Protein AF-A0A1I0LSV5-F1 (afdb_monomer_lite)

Foldseek 3Di:
DDDDDDPDPDFDDPVNVQVLVVVLLVLVLVLVPDPLSLVDVVSLVQAEDAQSSCLSLQQVVCVVVVHHRQDDRWDWDDRKDKAAAGRVPADLQWGKIKIWTWTADSVGDTFTKIWMWIDGPPGGIHTYFMWTFDVPFDDFAFDADPVRHGAADDVVVQQLVQVQVLCVLQDVPQADPSRAGEDPPAPCVVCVVVDDCPPPDRFPAKDDWDWGQGPQRKIWIWIKGFHDPVDGNFIKTFIWIDGPPHSYIHTGTIPRDD

Organism: NCBI:txid568860

pLDDT: mean 85.55, std 13.74, range [34.81, 98.44]

Sequence (258 aa):
PSPSPSPTRAALTAPEAARALRTWVSTYNAILKKPKWWWQNTRLDALFIEGALHEGVLERNHEDFGRKPGHKPIALTGAPVIYLPRPEKQPSAGDWFIAQATYKDTKGRARPHVLAFFRSPGQVFRLAVATPLHWGRRMPKPLLDADGHVTDMDDDLAAAVAKEYQNFWNHEKKEGASGYRLAKDSFSRKAFPAVYKGLYVRFARHGSIFGFRTVDGGSFLLFALLNNDKSVNQVLSEALLVPKGSRTIQELGANWFS

Radius of gyration: 18.4 Å; chains: 1; bounding box: 42×65×45 Å

Structure (mmCIF, N/CA/C/O backbone):
data_AF-A0A1I0LSV5-F1
#
_entry.id   AF-A0A1I0LSV5-F1
#
loop_
_atom_site.group_PDB
_atom_site.id
_atom_site.type_symbol
_atom_site.label_atom_id
_atom_site.label_alt_id
_atom_site.label_comp_id
_atom_site.label_asym_id
_atom_site.label_entity_id
_atom_site.label_seq_id
_atom_site.pdbx_PDB_ins_code
_atom_site.Cartn_x
_atom_site.Cartn_y
_atom_site.Cartn_z
_atom_site.occupancy
_atom_site.B_iso_or_equiv
_atom_site.auth_seq_id
_atom_site.auth_comp_id
_atom_site.auth_asym_id
_atom_site.auth_atom_id
_atom_site.pdbx_PDB_model_num
ATOM 1 N N . PRO A 1 1 ? 0.702 42.515 16.059 1.00 50.88 1 PRO A N 1
ATOM 2 C CA . PRO A 1 1 ? 0.690 41.716 14.810 1.00 50.88 1 PRO A CA 1
ATOM 3 C C . PRO A 1 1 ? 0.084 40.328 15.064 1.00 50.88 1 PRO A C 1
ATOM 5 O O . PRO A 1 1 ? 0.708 39.501 15.720 1.00 50.88 1 PRO A O 1
ATOM 8 N N . SER A 1 2 ? -1.152 40.102 14.612 1.00 40.94 2 SER A N 1
ATOM 9 C CA . SER A 1 2 ? -1.794 38.783 14.685 1.00 40.94 2 SER A CA 1
ATOM 10 C C . SER A 1 2 ? -1.205 37.859 13.612 1.00 40.94 2 SER A C 1
ATOM 12 O O . SER A 1 2 ? -1.006 38.320 12.484 1.00 40.94 2 SER A O 1
ATOM 14 N N . PRO A 1 3 ? -0.901 36.585 13.921 1.00 49.03 3 PRO A N 1
ATOM 15 C CA . PRO A 1 3 ? -0.392 35.655 12.921 1.00 49.03 3 PRO A CA 1
ATOM 16 C C . PRO A 1 3 ? -1.452 35.457 11.834 1.00 49.03 3 PRO A C 1
ATOM 18 O O . PRO A 1 3 ? -2.620 35.205 12.129 1.00 49.03 3 PRO A O 1
ATOM 21 N N . SER A 1 4 ? -1.046 35.604 10.572 1.00 44.06 4 SER A N 1
ATOM 22 C CA . SER A 1 4 ? -1.915 35.274 9.442 1.00 44.06 4 SER A CA 1
ATOM 23 C C . SER A 1 4 ? -2.226 33.775 9.479 1.00 44.06 4 SER A C 1
ATOM 25 O O . SER A 1 4 ? -1.296 32.985 9.672 1.00 44.06 4 SER A O 1
ATOM 27 N N . PRO A 1 5 ? -3.496 33.362 9.314 1.00 45.84 5 PRO A N 1
ATOM 28 C CA . PRO A 1 5 ? -3.846 31.951 9.302 1.00 45.84 5 PRO A CA 1
ATOM 29 C C . PRO A 1 5 ? -3.083 31.267 8.167 1.00 45.84 5 PRO A C 1
ATOM 31 O O . PRO A 1 5 ? -3.164 31.680 7.009 1.00 45.84 5 PRO A O 1
ATOM 34 N N . SER A 1 6 ? -2.302 30.241 8.505 1.00 47.62 6 SER A N 1
ATOM 35 C CA . SER A 1 6 ? -1.673 29.395 7.495 1.00 47.62 6 SER A CA 1
ATOM 36 C C . SER A 1 6 ? -2.771 28.796 6.611 1.00 47.62 6 SER A C 1
ATOM 38 O O . SER A 1 6 ? -3.801 28.372 7.144 1.00 47.62 6 SER A O 1
ATOM 40 N N . PRO A 1 7 ? -2.593 28.763 5.278 1.00 54.22 7 PRO A N 1
ATOM 41 C CA . PRO A 1 7 ? -3.600 28.211 4.385 1.00 54.22 7 PRO A CA 1
ATOM 42 C C . PRO A 1 7 ? -3.901 26.773 4.805 1.00 54.22 7 PRO A C 1
ATOM 44 O O . PRO A 1 7 ? -3.015 25.918 4.841 1.00 54.22 7 PRO A O 1
ATOM 47 N N . THR A 1 8 ? -5.156 26.519 5.171 1.00 59.47 8 THR A N 1
ATOM 48 C CA . THR A 1 8 ? -5.619 25.179 5.522 1.00 59.47 8 THR A CA 1
ATOM 49 C C . THR A 1 8 ? -5.508 24.311 4.272 1.00 59.47 8 THR A C 1
ATOM 51 O O . THR A 1 8 ? -6.107 24.625 3.242 1.00 59.47 8 THR A O 1
ATOM 54 N N . ARG A 1 9 ? -4.692 23.251 4.332 1.00 67.31 9 ARG A N 1
ATOM 55 C CA . ARG A 1 9 ? -4.544 22.288 3.234 1.00 67.31 9 ARG A CA 1
ATOM 56 C C . ARG A 1 9 ? -5.931 21.772 2.856 1.00 67.31 9 ARG A C 1
ATOM 58 O O . ARG A 1 9 ? -6.657 21.299 3.726 1.00 67.31 9 ARG A O 1
ATOM 65 N N . ALA A 1 10 ? -6.290 21.863 1.574 1.00 78.62 10 ALA A N 1
ATOM 66 C CA . ALA A 1 10 ? -7.544 21.298 1.094 1.00 78.62 10 ALA A CA 1
ATOM 67 C C . ALA A 1 10 ? -7.575 19.798 1.421 1.00 78.62 10 ALA A C 1
ATOM 69 O O . ALA A 1 10 ? -6.646 19.063 1.072 1.00 78.62 10 ALA A O 1
ATOM 70 N N . ALA A 1 11 ? -8.621 19.379 2.130 1.00 86.94 11 ALA A N 1
ATOM 71 C CA . ALA A 1 11 ? -8.809 18.000 2.545 1.00 86.94 11 ALA A CA 1
ATOM 72 C C . ALA A 1 11 ? -8.863 17.079 1.321 1.00 86.94 11 ALA A C 1
ATOM 74 O O . ALA A 1 11 ? -9.627 17.331 0.391 1.00 86.94 11 ALA A O 1
ATOM 75 N N . LEU A 1 12 ? -8.068 16.005 1.329 1.00 93.50 12 LEU A N 1
ATOM 76 C CA . LEU A 1 12 ? -8.177 14.954 0.322 1.00 93.50 12 LEU A CA 1
ATOM 77 C C . LEU A 1 12 ? -9.566 14.310 0.398 1.00 93.50 12 LEU A C 1
ATOM 79 O O . LEU A 1 12 ? -9.987 13.897 1.472 1.00 93.50 12 LEU A O 1
ATOM 83 N N . THR A 1 13 ? -10.242 14.171 -0.741 1.00 93.56 13 THR A N 1
ATOM 84 C CA . THR A 1 13 ? -11.546 13.495 -0.846 1.00 93.56 13 THR A CA 1
ATOM 85 C C . THR A 1 13 ? -11.454 12.152 -1.581 1.00 93.56 13 THR A C 1
ATOM 87 O O . THR A 1 13 ? -10.544 11.913 -2.381 1.00 93.56 13 THR A O 1
ATOM 90 N N . ALA A 1 14 ? -12.432 11.261 -1.379 1.00 93.12 14 ALA A N 1
ATOM 91 C CA . ALA A 1 14 ? -12.466 9.968 -2.071 1.00 93.12 14 ALA A CA 1
ATOM 92 C C . ALA A 1 14 ? -12.525 10.092 -3.615 1.00 93.12 14 ALA A C 1
ATOM 94 O O . ALA A 1 14 ? -11.790 9.366 -4.295 1.00 93.12 14 ALA A O 1
ATOM 95 N N . PRO A 1 15 ? -13.305 11.021 -4.216 1.00 94.62 15 PRO A N 1
ATOM 96 C CA . PRO A 1 15 ? -13.263 11.251 -5.661 1.00 94.62 15 PRO A CA 1
ATOM 97 C C . PRO A 1 15 ? -11.897 11.732 -6.166 1.00 94.62 15 PRO A C 1
ATOM 99 O O . PRO A 1 15 ? -11.468 1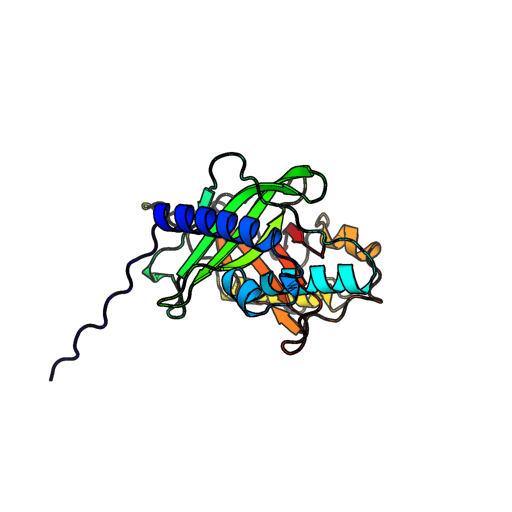1.325 -7.249 1.00 94.62 15 PRO A O 1
ATOM 102 N N . GLU A 1 16 ? -11.196 12.572 -5.401 1.00 95.88 16 GLU A N 1
ATOM 103 C CA . GLU A 1 16 ? -9.837 13.010 -5.737 1.00 95.88 16 GLU A CA 1
ATOM 104 C C . GLU A 1 16 ? -8.833 11.867 -5.674 1.00 95.88 16 GLU A C 1
ATOM 106 O O . GLU A 1 16 ? -8.070 11.700 -6.621 1.00 95.88 16 GLU A O 1
ATOM 111 N N . ALA A 1 17 ? -8.875 11.041 -4.629 1.00 97.19 17 ALA A N 1
ATOM 112 C CA . ALA A 1 17 ? -8.043 9.847 -4.511 1.00 97.19 17 ALA A CA 1
ATOM 113 C C . ALA A 1 17 ? -8.305 8.848 -5.658 1.00 97.19 17 ALA A C 1
ATOM 115 O O . ALA A 1 17 ? -7.373 8.343 -6.287 1.00 97.19 17 ALA A O 1
ATOM 116 N N . ALA A 1 18 ? -9.572 8.631 -6.029 1.00 96.44 18 ALA A N 1
ATOM 117 C CA . ALA A 1 18 ? -9.925 7.792 -7.174 1.00 96.44 18 ALA A CA 1
ATOM 118 C C . ALA A 1 18 ? -9.414 8.369 -8.508 1.00 96.44 18 ALA A C 1
ATOM 120 O O . ALA A 1 18 ? -8.959 7.619 -9.377 1.00 96.44 18 ALA A O 1
ATOM 121 N N . ARG A 1 19 ? -9.470 9.699 -8.691 1.00 96.62 19 ARG A N 1
ATOM 122 C CA . ARG A 1 19 ? -8.846 10.370 -9.845 1.00 96.62 19 ARG A CA 1
ATOM 123 C C . ARG A 1 19 ? -7.329 10.217 -9.818 1.00 96.62 19 ARG A C 1
ATOM 125 O O . ARG A 1 19 ? -6.762 9.891 -10.853 1.00 96.62 19 ARG A O 1
ATOM 132 N N . ALA A 1 20 ? -6.694 10.388 -8.661 1.00 97.56 20 ALA A N 1
ATOM 133 C CA . ALA A 1 20 ? -5.253 10.251 -8.495 1.00 97.56 20 ALA A CA 1
ATOM 134 C C . ALA A 1 20 ? -4.765 8.851 -8.889 1.00 97.56 20 ALA A C 1
ATOM 136 O O . ALA A 1 20 ? -3.826 8.746 -9.674 1.00 97.56 20 ALA A O 1
ATOM 137 N N . LEU A 1 21 ? -5.455 7.789 -8.455 1.00 97.69 21 LEU A N 1
ATOM 138 C CA . LEU A 1 21 ? -5.167 6.419 -8.890 1.00 97.69 21 LEU A CA 1
ATOM 139 C C . LEU A 1 21 ? -5.265 6.268 -10.416 1.00 97.69 21 LEU A C 1
ATOM 141 O O . LEU A 1 21 ? -4.365 5.711 -11.040 1.00 97.69 21 LEU A O 1
ATOM 145 N N . ARG A 1 22 ? -6.342 6.763 -11.040 1.00 96.31 22 ARG A N 1
ATOM 146 C CA . ARG A 1 22 ? -6.518 6.666 -12.502 1.00 96.31 22 ARG A CA 1
ATOM 147 C C . ARG A 1 22 ? -5.437 7.430 -13.264 1.00 96.31 22 ARG A C 1
ATOM 149 O O . ARG A 1 22 ? -4.893 6.904 -14.233 1.00 96.31 22 ARG A O 1
ATOM 156 N N . THR A 1 23 ? -5.105 8.637 -12.810 1.00 97.25 23 THR A N 1
ATOM 157 C CA . THR A 1 23 ? -4.011 9.438 -13.370 1.00 97.25 23 THR A CA 1
ATOM 158 C C . THR A 1 23 ? -2.688 8.697 -13.238 1.00 97.25 23 THR A C 1
ATOM 160 O O . THR A 1 23 ? -1.969 8.568 -14.224 1.00 97.25 23 THR A O 1
ATOM 163 N N . TRP A 1 24 ? -2.395 8.140 -12.062 1.00 97.81 24 TRP A N 1
ATOM 164 C CA . TRP A 1 24 ? -1.183 7.364 -11.838 1.00 97.81 24 TRP A CA 1
ATOM 165 C C . TRP A 1 24 ? -1.102 6.141 -12.762 1.00 97.81 24 TRP A C 1
ATOM 167 O O . TRP A 1 24 ? -0.081 5.960 -13.417 1.00 97.81 24 TRP A O 1
ATOM 177 N N . VAL A 1 25 ? -2.181 5.360 -12.911 1.00 96.12 25 VAL A N 1
ATOM 178 C CA . VAL A 1 25 ? -2.227 4.207 -13.835 1.00 96.12 25 VAL A CA 1
ATOM 179 C C . VAL A 1 25 ? -1.962 4.636 -15.280 1.00 96.12 25 VAL A C 1
ATOM 181 O O . VAL A 1 25 ? -1.208 3.978 -15.998 1.00 96.12 25 VAL A O 1
ATOM 184 N N . SER A 1 26 ? -2.556 5.750 -15.716 1.00 96.50 26 SER A N 1
ATOM 185 C CA . SER A 1 26 ? -2.323 6.298 -17.055 1.00 96.50 26 SER A CA 1
ATOM 186 C C . SER A 1 26 ? -0.853 6.682 -17.258 1.00 96.50 26 SER A C 1
ATOM 188 O O . SER A 1 26 ? -0.236 6.279 -18.247 1.00 96.50 26 SER A O 1
ATOM 190 N N . THR A 1 27 ? -0.269 7.405 -16.299 1.00 96.81 27 THR A N 1
ATOM 191 C CA . THR A 1 27 ? 1.144 7.809 -16.323 1.00 96.81 27 THR A CA 1
ATOM 192 C C . THR A 1 27 ? 2.074 6.598 -16.299 1.00 96.81 27 THR A C 1
ATOM 194 O O . THR A 1 27 ? 3.000 6.524 -17.105 1.00 96.81 27 THR A O 1
ATOM 197 N N . TYR A 1 28 ? 1.794 5.612 -15.445 1.00 95.25 28 TYR A N 1
ATOM 198 C CA . TYR A 1 28 ? 2.531 4.352 -15.352 1.00 95.25 28 TYR A CA 1
ATOM 199 C C . TYR A 1 28 ? 2.552 3.628 -16.702 1.00 95.25 28 TYR A C 1
ATOM 201 O O . TYR A 1 28 ? 3.618 3.357 -17.255 1.00 95.25 28 TYR A O 1
ATOM 209 N N . ASN A 1 29 ? 1.381 3.420 -17.309 1.00 94.94 29 ASN A N 1
ATOM 210 C CA . ASN A 1 29 ? 1.258 2.772 -18.614 1.00 94.94 29 ASN A CA 1
ATOM 211 C C . ASN A 1 29 ? 1.967 3.543 -19.737 1.00 94.94 29 ASN A C 1
ATOM 213 O O . ASN A 1 29 ? 2.476 2.932 -20.679 1.00 94.94 29 ASN A O 1
ATOM 217 N N . ALA A 1 30 ? 1.996 4.876 -19.670 1.00 95.88 30 ALA A N 1
ATOM 218 C CA . ALA A 1 30 ? 2.721 5.704 -20.627 1.00 95.88 30 ALA A CA 1
ATOM 219 C C . ALA A 1 30 ? 4.245 5.590 -20.449 1.00 95.88 30 ALA A C 1
ATOM 221 O O . ALA A 1 30 ? 4.969 5.526 -21.446 1.00 95.88 30 ALA A O 1
ATOM 222 N N . ILE A 1 31 ? 4.726 5.530 -19.203 1.00 94.06 31 ILE A N 1
ATOM 223 C CA . ILE A 1 31 ? 6.146 5.379 -18.866 1.00 94.06 31 ILE A CA 1
ATOM 224 C C . ILE A 1 31 ? 6.665 3.993 -19.249 1.00 94.06 31 ILE A C 1
ATOM 226 O O . ILE A 1 31 ? 7.741 3.917 -19.841 1.00 94.06 31 ILE A O 1
ATOM 230 N N . LEU A 1 32 ? 5.891 2.923 -19.030 1.00 91.12 32 LEU A N 1
ATOM 231 C CA . LEU A 1 32 ? 6.282 1.559 -19.417 1.00 91.12 32 LEU A CA 1
ATOM 232 C C . LEU A 1 32 ? 6.601 1.413 -20.914 1.00 91.12 32 LEU A C 1
ATOM 234 O O . LEU A 1 32 ? 7.405 0.568 -21.297 1.00 91.12 32 LEU A O 1
ATOM 238 N N . LYS A 1 33 ? 5.991 2.239 -21.774 1.00 91.19 33 LYS A N 1
ATOM 239 C CA . LYS A 1 33 ? 6.253 2.247 -23.225 1.00 91.19 33 LYS A CA 1
ATOM 240 C C . LYS A 1 33 ? 7.573 2.923 -23.596 1.00 91.19 33 LYS A C 1
ATOM 242 O O . LYS A 1 33 ? 7.991 2.851 -24.750 1.00 91.19 33 LYS A O 1
ATOM 247 N N . LYS A 1 34 ? 8.202 3.648 -22.670 1.00 92.25 34 LYS A N 1
ATOM 248 C CA . LYS A 1 34 ? 9.444 4.370 -22.939 1.00 92.25 34 LYS A CA 1
ATOM 249 C C . LYS A 1 34 ? 10.638 3.423 -22.778 1.00 92.25 34 LYS A C 1
ATOM 251 O O . LYS A 1 34 ? 10.705 2.705 -21.779 1.00 92.25 34 LYS A O 1
ATOM 256 N N . PRO A 1 35 ? 11.619 3.450 -23.699 1.00 89.81 35 PRO A N 1
ATOM 257 C CA . PRO A 1 35 ? 12.827 2.646 -23.564 1.00 89.81 35 PRO A CA 1
ATOM 258 C C . PRO A 1 35 ? 13.534 2.929 -22.241 1.00 89.81 35 PRO A C 1
ATOM 260 O O . PRO A 1 35 ? 13.670 4.099 -21.854 1.00 89.81 35 PRO A O 1
ATOM 263 N N . LYS A 1 36 ? 13.982 1.857 -21.573 1.00 88.94 36 LYS A N 1
ATOM 264 C CA . LYS A 1 36 ? 14.847 1.914 -20.388 1.00 88.94 36 LYS A CA 1
ATOM 265 C C . LYS A 1 36 ? 14.345 2.880 -19.307 1.00 88.94 36 LYS A C 1
ATOM 267 O O . LYS A 1 36 ? 15.128 3.592 -18.684 1.00 88.94 36 LYS A O 1
ATOM 272 N N . TRP A 1 37 ? 13.027 2.961 -19.103 1.00 90.69 37 TRP A N 1
ATOM 273 C CA . TRP A 1 37 ? 12.430 3.903 -18.150 1.00 90.69 37 TRP A CA 1
ATOM 274 C C . TRP A 1 37 ? 12.932 3.709 -16.715 1.00 90.69 37 TRP A C 1
ATOM 276 O O . TRP A 1 37 ? 13.039 4.686 -15.981 1.00 90.69 37 TRP A O 1
ATOM 286 N N . TRP A 1 38 ? 13.314 2.483 -16.365 1.00 89.12 38 TRP A N 1
ATOM 287 C CA . TRP A 1 38 ? 13.857 2.087 -15.068 1.00 89.12 38 TRP A CA 1
ATOM 288 C C . TRP A 1 38 ? 15.279 2.599 -14.775 1.00 89.12 38 TRP A C 1
ATOM 290 O O . TRP A 1 38 ? 15.751 2.542 -13.640 1.00 89.12 38 TRP A O 1
ATOM 300 N N . TRP A 1 39 ? 15.971 3.142 -15.779 1.00 87.69 39 TRP A N 1
ATOM 301 C CA . TRP A 1 39 ? 17.259 3.823 -15.604 1.00 87.69 39 TRP A CA 1
ATOM 302 C C . TRP A 1 39 ? 17.121 5.332 -15.380 1.00 87.69 39 TRP A C 1
ATOM 304 O O . TRP A 1 39 ? 18.121 6.014 -15.178 1.00 87.69 39 TRP A O 1
ATOM 314 N N . GLN A 1 40 ? 15.902 5.876 -15.431 1.00 90.44 40 GLN A N 1
ATOM 315 C CA . GLN A 1 40 ? 15.668 7.314 -15.338 1.00 90.44 40 GLN A CA 1
ATOM 316 C C . GLN A 1 40 ? 15.012 7.662 -14.007 1.00 90.44 40 GLN A C 1
ATOM 318 O O . GLN A 1 40 ? 13.798 7.523 -13.864 1.00 90.44 40 GLN A O 1
ATOM 323 N N . ASN A 1 41 ? 15.803 8.172 -13.060 1.00 89.12 41 ASN A N 1
ATOM 324 C CA . ASN A 1 41 ? 15.313 8.553 -11.730 1.00 89.12 41 ASN A CA 1
ATOM 325 C C . ASN A 1 41 ? 14.112 9.500 -11.813 1.00 89.12 41 ASN A C 1
ATOM 327 O O . ASN A 1 41 ? 13.123 9.273 -11.140 1.00 89.12 41 ASN A O 1
ATOM 331 N N . THR A 1 42 ? 14.108 10.461 -12.740 1.00 91.38 42 THR A N 1
ATOM 332 C CA . THR A 1 42 ? 12.965 11.370 -12.939 1.00 91.38 42 THR A CA 1
ATOM 333 C C . THR A 1 42 ? 11.659 10.653 -13.295 1.00 91.38 42 THR A C 1
ATOM 335 O O . THR A 1 42 ? 10.587 11.107 -12.904 1.00 91.38 42 THR A O 1
ATOM 338 N N . ARG A 1 43 ? 11.716 9.528 -14.022 1.00 93.31 43 ARG A N 1
ATOM 339 C CA . ARG A 1 43 ? 10.532 8.714 -14.345 1.00 93.31 43 ARG A CA 1
ATOM 340 C C . ARG A 1 43 ? 10.104 7.852 -13.164 1.00 93.31 43 ARG A C 1
ATOM 342 O O . ARG A 1 43 ? 8.906 7.694 -12.950 1.00 93.31 43 ARG A O 1
ATOM 349 N N . LEU A 1 44 ? 11.066 7.315 -12.416 1.00 91.50 44 LEU A N 1
ATOM 350 C CA . LEU A 1 44 ? 10.798 6.570 -11.187 1.00 91.50 44 LEU A CA 1
ATOM 351 C C . LEU A 1 44 ? 10.160 7.481 -10.139 1.00 91.50 44 LEU A C 1
ATOM 353 O O . LEU A 1 44 ? 9.071 7.184 -9.665 1.00 91.50 44 LEU A O 1
ATOM 357 N N . ASP A 1 45 ? 10.762 8.637 -9.883 1.00 91.62 45 ASP A N 1
ATOM 358 C CA . ASP A 1 45 ? 10.315 9.624 -8.900 1.00 91.62 45 ASP A CA 1
ATOM 359 C C . ASP A 1 45 ? 8.967 10.253 -9.256 1.00 91.62 45 ASP A C 1
ATOM 361 O O . ASP A 1 45 ? 8.288 10.762 -8.368 1.00 91.62 45 ASP A O 1
ATOM 365 N N . ALA A 1 46 ? 8.563 10.224 -10.532 1.00 93.19 46 ALA A N 1
ATOM 366 C CA . ALA A 1 46 ? 7.236 10.652 -10.972 1.00 93.19 46 ALA A CA 1
ATOM 367 C C . ALA A 1 46 ? 6.132 9.635 -10.634 1.00 93.19 46 ALA A C 1
ATOM 369 O O . ALA A 1 46 ? 4.961 10.005 -10.549 1.00 93.19 46 ALA A O 1
ATOM 370 N N . LEU A 1 47 ? 6.486 8.359 -10.463 1.00 94.44 47 LEU A N 1
ATOM 371 C CA . LEU A 1 47 ? 5.543 7.267 -10.216 1.00 94.44 47 LEU A CA 1
ATOM 372 C C . LEU A 1 47 ? 5.578 6.774 -8.777 1.00 94.44 47 LEU A C 1
ATOM 374 O O . LEU A 1 47 ? 4.540 6.402 -8.229 1.00 94.44 47 LEU A O 1
ATOM 378 N N . PHE A 1 48 ? 6.758 6.744 -8.184 1.00 94.06 48 PHE A N 1
ATOM 379 C CA . PHE A 1 48 ? 7.046 5.937 -7.019 1.00 94.06 48 PHE A CA 1
ATOM 380 C C . PHE A 1 48 ? 7.732 6.751 -5.936 1.00 94.06 48 PHE A C 1
ATOM 382 O O . PHE A 1 48 ? 8.457 7.710 -6.202 1.00 94.06 48 PHE A O 1
ATOM 389 N N . ILE A 1 49 ? 7.505 6.319 -4.704 1.00 92.56 49 ILE A N 1
ATOM 390 C CA . ILE A 1 49 ? 8.272 6.694 -3.524 1.00 92.56 49 ILE A CA 1
ATOM 391 C C . ILE A 1 49 ? 8.494 5.454 -2.659 1.00 92.56 49 ILE A C 1
ATOM 393 O O . ILE A 1 49 ? 7.863 4.418 -2.868 1.00 92.56 49 ILE A O 1
ATOM 397 N N . GLU A 1 50 ? 9.368 5.582 -1.663 1.00 89.38 50 GLU A N 1
ATOM 398 C CA . GLU A 1 50 ? 9.588 4.568 -0.628 1.00 89.38 50 GLU A CA 1
ATOM 399 C C . GLU A 1 50 ? 9.795 3.150 -1.192 1.00 89.38 50 GLU A C 1
ATOM 401 O O . GLU A 1 50 ? 10.734 2.931 -1.955 1.00 89.38 50 GLU A O 1
ATOM 406 N N . GLY A 1 51 ? 8.955 2.180 -0.813 1.00 87.38 51 GLY A N 1
ATOM 407 C CA . GLY A 1 51 ? 9.096 0.787 -1.231 1.00 87.38 51 GLY A CA 1
ATOM 408 C C . GLY A 1 51 ? 8.860 0.571 -2.716 1.00 87.38 51 GLY A C 1
ATOM 409 O O . GLY A 1 51 ? 9.548 -0.241 -3.331 1.00 87.38 51 GLY A O 1
ATOM 410 N N . ALA A 1 52 ? 7.956 1.336 -3.322 1.00 90.81 52 ALA A N 1
ATOM 411 C CA . ALA A 1 52 ? 7.651 1.193 -4.737 1.00 90.81 52 ALA A CA 1
ATOM 412 C C . ALA A 1 52 ? 8.768 1.721 -5.657 1.00 90.81 52 ALA A C 1
ATOM 414 O O . ALA A 1 52 ? 8.784 1.388 -6.838 1.00 90.81 52 ALA A O 1
ATOM 415 N N . LEU A 1 53 ? 9.739 2.501 -5.153 1.00 86.75 53 LEU A N 1
ATOM 416 C CA . LEU A 1 53 ? 10.914 2.893 -5.953 1.00 86.75 53 LEU A CA 1
ATOM 417 C C . LEU A 1 53 ? 11.740 1.682 -6.403 1.00 86.75 53 LEU A C 1
ATOM 419 O O . LEU A 1 53 ? 12.441 1.758 -7.414 1.00 86.75 53 LEU A O 1
ATOM 423 N N . HIS A 1 54 ? 11.632 0.554 -5.693 1.00 79.69 54 HIS A N 1
ATOM 424 C CA . HIS A 1 54 ? 12.291 -0.680 -6.103 1.00 79.69 54 HIS A CA 1
ATOM 425 C C . HIS A 1 54 ? 11.763 -1.205 -7.447 1.00 79.69 54 HIS A C 1
ATOM 427 O O . HIS A 1 54 ? 12.531 -1.811 -8.180 1.00 79.69 54 HIS A O 1
ATOM 433 N N . GLU A 1 55 ? 10.551 -0.867 -7.897 1.00 81.19 55 GLU A N 1
ATOM 434 C CA . GLU A 1 55 ? 10.056 -1.353 -9.199 1.00 81.19 55 GLU A CA 1
ATOM 435 C C . GLU A 1 55 ? 11.002 -1.020 -10.378 1.00 81.19 55 GLU A C 1
ATOM 437 O O . GLU A 1 55 ? 11.088 -1.777 -11.344 1.00 81.19 55 GLU A O 1
ATOM 442 N N . GLY A 1 56 ? 11.784 0.067 -10.294 1.00 81.00 56 GLY A N 1
ATOM 443 C CA . GLY A 1 56 ? 12.863 0.344 -11.253 1.00 81.00 56 GLY A CA 1
ATOM 444 C C . GLY A 1 56 ? 14.110 -0.536 -11.080 1.00 81.00 56 GLY A C 1
ATOM 445 O O . GLY A 1 56 ? 14.770 -0.906 -12.050 1.00 81.00 56 GLY A O 1
ATOM 446 N N . VAL A 1 57 ? 14.439 -0.902 -9.847 1.00 78.88 57 VAL A N 1
ATOM 447 C CA . VAL A 1 57 ? 15.564 -1.783 -9.508 1.00 78.88 57 VAL A CA 1
ATOM 448 C C . VAL A 1 57 ? 15.297 -3.216 -9.953 1.00 78.88 57 VAL A C 1
ATOM 450 O O . VAL A 1 57 ? 16.202 -3.878 -10.454 1.00 78.88 57 VAL A O 1
ATOM 453 N N . LEU A 1 58 ? 14.051 -3.678 -9.867 1.00 77.94 58 LEU A N 1
ATOM 454 C CA . LEU A 1 58 ? 13.641 -4.932 -10.489 1.00 77.94 58 LEU A CA 1
ATOM 455 C C . LEU A 1 58 ? 13.965 -5.010 -11.968 1.00 77.94 58 LEU A C 1
ATOM 457 O O . LEU A 1 58 ? 14.526 -5.996 -12.435 1.00 77.94 58 LEU A O 1
ATOM 461 N N . GLU A 1 59 ? 13.548 -3.989 -12.710 1.00 82.56 59 GLU A N 1
ATOM 462 C CA . GLU A 1 59 ? 13.676 -4.006 -14.161 1.00 82.56 59 GLU A CA 1
ATOM 463 C C . GLU A 1 59 ? 15.129 -3.906 -14.588 1.00 82.56 59 GLU A C 1
ATOM 465 O O . GLU A 1 59 ? 15.541 -4.553 -15.550 1.00 82.56 59 GLU A O 1
ATOM 470 N N . ARG A 1 60 ? 15.919 -3.170 -13.805 1.00 80.06 60 ARG A N 1
ATOM 471 C CA . ARG A 1 60 ? 17.371 -3.171 -13.908 1.00 80.06 60 ARG A CA 1
ATOM 472 C C . ARG A 1 60 ? 17.945 -4.569 -13.705 1.00 80.06 60 ARG A C 1
ATOM 474 O O . ARG A 1 60 ? 18.647 -5.054 -14.580 1.00 80.06 60 ARG A O 1
ATOM 481 N N . ASN A 1 61 ? 17.578 -5.242 -12.615 1.00 77.31 61 ASN A N 1
ATOM 482 C CA . ASN A 1 61 ? 18.041 -6.601 -12.341 1.00 77.31 61 ASN A CA 1
ATOM 483 C C . ASN A 1 61 ? 17.624 -7.574 -13.455 1.00 77.31 61 ASN A C 1
ATOM 485 O O . ASN A 1 61 ? 18.426 -8.404 -13.871 1.00 77.31 61 ASN A O 1
ATOM 489 N N . HIS A 1 62 ? 16.395 -7.482 -13.975 1.00 78.88 62 HIS A N 1
ATOM 490 C CA . HIS A 1 62 ? 15.978 -8.296 -15.115 1.00 78.88 62 HIS A CA 1
ATOM 491 C C . HIS A 1 62 ? 16.892 -8.092 -16.321 1.00 78.88 62 HIS A C 1
ATOM 493 O O . HIS A 1 62 ? 17.365 -9.085 -16.868 1.00 78.88 62 HIS A O 1
ATOM 499 N N . GLU A 1 63 ? 17.181 -6.846 -16.696 1.00 82.19 63 GLU A N 1
ATOM 500 C CA . GLU A 1 63 ? 18.097 -6.541 -17.798 1.00 82.19 63 GLU A CA 1
ATOM 501 C C . GLU A 1 63 ? 19.517 -7.067 -17.530 1.00 82.19 63 GLU A C 1
ATOM 503 O O . GLU A 1 63 ? 20.071 -7.756 -18.387 1.00 82.19 63 GLU A O 1
ATOM 508 N N . ASP A 1 64 ? 20.066 -6.823 -16.337 1.00 80.81 64 ASP A N 1
ATOM 509 C CA . ASP A 1 64 ? 21.419 -7.244 -15.946 1.00 80.81 64 ASP A CA 1
ATOM 510 C C . ASP A 1 64 ? 21.580 -8.778 -15.970 1.00 80.81 64 ASP A C 1
ATOM 512 O O . ASP A 1 64 ? 22.638 -9.296 -16.327 1.00 80.81 64 ASP A O 1
ATOM 516 N N . PHE A 1 65 ? 20.511 -9.524 -15.662 1.00 80.06 65 PHE A N 1
ATOM 517 C CA . PHE A 1 65 ? 20.463 -10.989 -15.758 1.00 80.06 65 PHE A CA 1
ATOM 518 C C . PHE A 1 65 ? 19.953 -11.511 -17.117 1.00 80.06 65 PHE A C 1
ATOM 520 O O . PHE A 1 65 ? 19.611 -12.691 -17.236 1.00 80.06 65 PHE A O 1
ATOM 527 N N . GLY A 1 66 ? 19.872 -10.662 -18.149 1.00 79.12 66 GLY A N 1
ATOM 528 C CA . GLY A 1 66 ? 19.495 -11.052 -19.514 1.00 79.12 66 GLY A CA 1
ATOM 529 C C . GLY A 1 66 ? 18.022 -11.442 -19.694 1.00 79.12 66 GLY A C 1
ATOM 530 O O . GLY A 1 66 ? 17.659 -12.100 -20.672 1.00 79.12 66 GLY A O 1
ATOM 531 N N . ARG A 1 67 ? 17.151 -11.063 -18.756 1.00 77.62 67 ARG A N 1
ATOM 532 C CA . ARG A 1 67 ? 15.699 -11.279 -18.801 1.00 77.62 67 ARG A CA 1
ATOM 533 C C . ARG A 1 67 ? 14.992 -10.046 -19.361 1.00 77.62 67 ARG A C 1
ATOM 535 O O . ARG A 1 67 ? 15.458 -8.915 -19.259 1.00 77.62 67 ARG A O 1
ATOM 542 N N . LYS A 1 68 ? 13.824 -10.262 -19.969 1.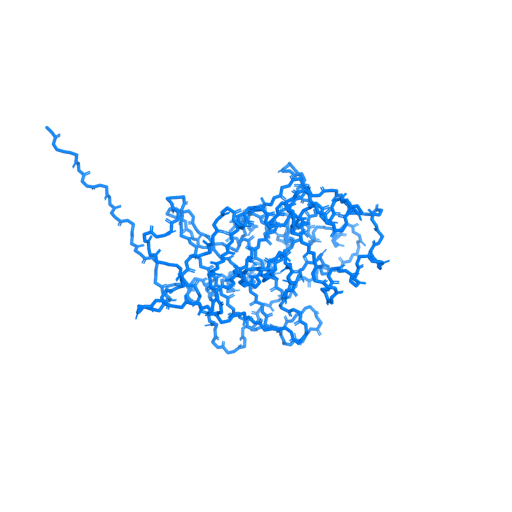00 74.88 68 LYS A N 1
ATOM 543 C CA . LYS A 1 68 ? 12.974 -9.154 -20.427 1.00 74.88 68 LYS A CA 1
ATOM 544 C C . LYS A 1 68 ? 12.358 -8.431 -19.225 1.00 74.88 68 LYS A C 1
ATOM 546 O O . LYS A 1 68 ? 12.038 -9.112 -18.249 1.00 74.88 68 LYS A O 1
ATOM 551 N N . PRO A 1 69 ? 12.093 -7.117 -19.340 1.00 71.50 69 PRO A N 1
ATOM 552 C CA . PRO A 1 69 ? 11.341 -6.392 -18.332 1.00 71.50 69 PRO A CA 1
ATOM 553 C C . PRO A 1 69 ? 10.022 -7.090 -17.979 1.00 71.50 69 PRO A C 1
ATOM 555 O O . PRO A 1 69 ? 9.288 -7.563 -18.861 1.00 71.50 69 PRO A O 1
ATOM 558 N N . GLY A 1 70 ? 9.759 -7.192 -16.682 1.00 73.12 70 GLY A N 1
ATOM 559 C CA . GLY A 1 70 ? 8.676 -7.982 -16.106 1.00 73.12 70 GLY A CA 1
ATOM 560 C C . GLY A 1 70 ? 7.348 -7.236 -16.060 1.00 73.12 70 GLY A C 1
ATOM 561 O O . GLY A 1 70 ? 6.289 -7.861 -16.194 1.00 73.12 70 GLY A O 1
ATOM 562 N N . HIS A 1 71 ? 7.381 -5.907 -15.929 1.00 83.12 71 HIS A N 1
ATOM 563 C CA . HIS A 1 71 ? 6.171 -5.126 -15.742 1.00 83.12 71 HIS A CA 1
ATOM 564 C C . HIS A 1 71 ? 5.281 -5.104 -16.977 1.00 83.12 71 HIS A C 1
ATOM 566 O O . HIS A 1 71 ? 5.718 -5.042 -18.132 1.00 83.12 71 HIS A O 1
ATOM 572 N N . LYS A 1 72 ? 3.977 -5.138 -16.707 1.00 84.31 72 LYS A N 1
ATOM 573 C CA . LYS A 1 72 ? 2.922 -5.088 -17.712 1.00 84.31 72 LYS A CA 1
ATOM 574 C C . LYS A 1 72 ? 2.050 -3.860 -17.483 1.00 84.31 72 LYS A C 1
ATOM 576 O O . LYS A 1 72 ? 1.867 -3.458 -16.335 1.00 84.31 72 LYS A O 1
ATOM 581 N N . PRO A 1 73 ? 1.473 -3.290 -18.554 1.00 89.19 73 PRO A N 1
ATOM 582 C CA . PRO A 1 73 ? 0.466 -2.255 -18.410 1.00 89.19 73 PRO A CA 1
ATOM 583 C C . PRO A 1 73 ? -0.668 -2.703 -17.487 1.00 89.19 73 PRO A C 1
ATOM 585 O O . PRO A 1 73 ? -1.172 -3.823 -17.591 1.00 89.19 73 PRO A O 1
ATOM 588 N N . ILE A 1 74 ? -1.092 -1.798 -16.615 1.00 91.25 74 ILE A N 1
ATOM 589 C CA . ILE A 1 74 ? -2.213 -2.000 -15.711 1.00 91.25 74 ILE A CA 1
ATOM 590 C C . ILE A 1 74 ? -3.501 -1.662 -16.457 1.00 91.25 74 ILE A C 1
ATOM 592 O O . ILE A 1 74 ? -3.715 -0.528 -16.889 1.00 91.25 74 ILE A O 1
ATOM 596 N N . ALA A 1 75 ? -4.384 -2.648 -16.570 1.00 90.75 75 ALA A N 1
ATOM 597 C CA . ALA A 1 75 ? -5.766 -2.459 -16.987 1.00 90.75 75 ALA A CA 1
ATOM 598 C C . ALA A 1 75 ? -6.667 -2.720 -15.778 1.00 90.75 75 ALA A C 1
ATOM 600 O O . ALA A 1 75 ? -6.861 -3.873 -15.386 1.00 90.75 75 ALA A O 1
ATOM 601 N N . LEU A 1 76 ? -7.173 -1.644 -15.168 1.00 91.69 76 LEU A N 1
ATOM 602 C CA . LEU A 1 76 ? -8.097 -1.747 -14.041 1.00 91.69 76 LEU A CA 1
ATOM 603 C C . LEU A 1 76 ? -9.389 -2.433 -14.491 1.00 91.69 76 LEU A C 1
ATOM 605 O O . LEU A 1 76 ? -9.997 -2.043 -15.487 1.00 91.69 76 LEU A O 1
ATOM 609 N N . THR A 1 77 ? -9.818 -3.435 -13.735 1.00 88.19 77 THR A N 1
ATOM 610 C CA . THR A 1 77 ? -11.103 -4.107 -13.921 1.00 88.19 77 THR A CA 1
ATOM 611 C C . THR A 1 77 ? -12.043 -3.703 -12.793 1.00 88.19 77 THR A C 1
ATOM 613 O O . THR A 1 77 ? -11.751 -3.966 -11.624 1.00 88.19 77 THR A O 1
ATOM 616 N N . GLY A 1 78 ? -13.178 -3.097 -13.144 1.00 87.00 78 GLY A N 1
ATOM 617 C CA . GLY A 1 78 ? -14.150 -2.584 -12.178 1.00 87.00 78 GLY A CA 1
ATOM 618 C C . GLY A 1 78 ? -13.728 -1.266 -11.517 1.00 87.00 78 GLY A C 1
ATOM 619 O O . GLY A 1 78 ? -12.711 -0.663 -11.867 1.00 87.00 78 GLY A O 1
ATOM 620 N N . ALA A 1 79 ? -14.543 -0.805 -10.567 1.00 90.81 79 ALA A N 1
ATOM 621 C CA . ALA A 1 79 ? -14.258 0.399 -9.795 1.00 90.81 79 ALA A CA 1
ATOM 622 C C . ALA A 1 79 ? -13.307 0.080 -8.625 1.00 90.81 79 ALA A C 1
ATOM 624 O O . ALA A 1 79 ? -13.537 -0.900 -7.912 1.00 90.81 79 ALA A O 1
ATOM 625 N N . PRO A 1 80 ? -12.251 0.884 -8.402 1.00 94.44 80 PRO A N 1
ATOM 626 C CA . PRO A 1 80 ? -11.408 0.739 -7.224 1.00 94.44 80 PRO A CA 1
ATOM 627 C C . PRO A 1 80 ? -12.169 1.158 -5.961 1.00 94.44 80 PRO A C 1
ATOM 629 O O . PRO A 1 80 ? -12.966 2.097 -5.991 1.00 94.44 80 PRO A O 1
ATOM 632 N N . VAL A 1 81 ? -11.879 0.495 -4.844 1.00 96.75 81 VAL A N 1
ATOM 633 C CA . VAL A 1 81 ? -12.344 0.906 -3.513 1.00 96.75 81 VAL A CA 1
ATOM 634 C C . VAL A 1 81 ? -11.274 1.794 -2.893 1.00 96.75 81 VAL A C 1
ATOM 636 O O . VAL A 1 81 ? -10.102 1.419 -2.885 1.00 96.75 81 VAL A O 1
ATOM 639 N N . ILE A 1 82 ? -11.667 2.964 -2.393 1.00 97.69 82 ILE A N 1
ATOM 640 C CA . ILE A 1 82 ? -10.766 3.924 -1.752 1.00 97.69 82 ILE A CA 1
ATOM 641 C C . ILE A 1 82 ? -10.988 3.892 -0.243 1.00 97.69 82 ILE A C 1
ATOM 643 O O . ILE A 1 82 ? -12.117 3.999 0.225 1.00 97.69 82 ILE A O 1
ATOM 647 N N . TYR A 1 83 ? -9.892 3.786 0.496 1.00 97.69 83 TYR A N 1
ATOM 648 C CA . TYR A 1 83 ? -9.826 3.904 1.943 1.00 97.69 83 TYR A CA 1
ATOM 649 C C . TYR A 1 83 ? -9.041 5.167 2.273 1.00 97.69 83 TYR A C 1
ATOM 651 O O . TYR A 1 83 ? -7.875 5.308 1.894 1.00 97.69 83 TYR A O 1
ATOM 659 N N . LEU A 1 84 ? -9.707 6.092 2.947 1.00 96.56 84 LEU A N 1
ATOM 660 C CA . LEU A 1 84 ? -9.225 7.443 3.171 1.00 96.56 84 LEU A CA 1
ATOM 661 C C . LEU A 1 84 ? -9.355 7.761 4.663 1.00 96.56 84 LEU A C 1
ATOM 663 O O . LEU A 1 84 ? -10.474 7.667 5.175 1.00 96.56 84 LEU A O 1
ATOM 667 N N . PRO A 1 85 ? -8.262 8.076 5.377 1.00 95.19 85 PRO A N 1
ATOM 668 C CA . PRO A 1 85 ? -8.359 8.540 6.757 1.00 95.19 85 PRO A CA 1
ATOM 669 C C . PRO A 1 85 ? -8.943 9.955 6.780 1.00 95.19 85 PRO A C 1
ATOM 671 O O . PRO A 1 85 ? -8.944 10.660 5.763 1.00 95.19 85 PRO A O 1
ATOM 674 N N . ARG A 1 86 ? -9.415 10.396 7.946 1.00 92.94 86 ARG A N 1
ATOM 675 C CA . ARG A 1 86 ? -9.917 11.765 8.086 1.00 92.94 86 ARG A CA 1
ATOM 676 C C . ARG A 1 86 ? -8.827 12.810 7.799 1.00 92.94 86 ARG A C 1
ATOM 678 O O . ARG A 1 86 ? -7.653 12.554 8.078 1.00 92.94 86 ARG A O 1
ATOM 685 N N . PRO A 1 87 ? -9.180 14.002 7.287 1.00 91.94 87 PRO A N 1
ATOM 686 C CA . PRO A 1 87 ? -8.205 15.048 6.975 1.00 91.94 87 PRO A CA 1
ATOM 687 C C . PRO A 1 87 ? -7.306 15.437 8.155 1.00 91.94 87 PRO A C 1
ATOM 689 O O . PRO A 1 87 ? -6.104 15.595 7.976 1.00 91.94 87 PRO A O 1
ATOM 692 N N . GLU A 1 88 ? -7.853 15.529 9.367 1.00 90.44 88 GLU A N 1
ATOM 693 C CA . GLU A 1 88 ? -7.107 15.844 10.593 1.00 90.44 88 GLU A CA 1
ATOM 694 C C . GLU A 1 88 ? -6.202 14.703 11.084 1.00 90.44 88 GLU A C 1
ATOM 696 O O . GLU A 1 88 ? -5.365 14.912 11.961 1.00 90.44 88 GLU A O 1
ATOM 701 N N . LYS A 1 89 ? -6.368 13.501 10.524 1.00 91.00 89 LYS A N 1
ATOM 702 C CA . LYS A 1 89 ? -5.532 12.322 10.780 1.00 91.00 89 LYS A CA 1
ATOM 703 C C . LYS A 1 89 ? -4.426 12.145 9.748 1.00 91.00 89 LYS A C 1
ATOM 705 O O . LYS A 1 89 ? -3.525 11.331 9.931 1.00 91.00 89 LYS A O 1
ATOM 710 N N . GLN A 1 90 ? -4.460 12.923 8.669 1.00 92.69 90 GLN A N 1
ATOM 711 C CA . GLN A 1 90 ? -3.365 12.950 7.715 1.00 92.69 90 GLN A CA 1
ATOM 712 C C . GLN A 1 90 ? -2.114 13.568 8.362 1.00 92.69 90 GLN A C 1
ATOM 714 O O . GLN A 1 90 ? -2.214 14.582 9.057 1.00 92.69 90 GLN A O 1
ATOM 719 N N . PRO A 1 91 ? -0.914 13.024 8.106 1.00 90.75 91 PRO A N 1
ATOM 720 C CA . PRO A 1 91 ? 0.311 13.604 8.630 1.00 90.75 91 PRO A CA 1
ATOM 721 C C . PRO A 1 91 ? 0.560 15.004 8.049 1.00 90.75 91 PRO A C 1
ATOM 723 O O . PRO A 1 91 ? 0.233 15.318 6.899 1.00 90.75 91 PRO A O 1
ATOM 726 N N . SER A 1 92 ? 1.244 15.852 8.818 1.00 89.75 92 SER A N 1
ATOM 727 C CA . SER A 1 92 ? 1.682 17.173 8.338 1.00 89.75 92 SER A CA 1
ATOM 728 C C . SER A 1 92 ? 2.573 17.070 7.092 1.00 89.75 92 SER A C 1
ATOM 730 O O . SER A 1 92 ? 2.527 17.935 6.218 1.00 89.75 92 SER A O 1
ATOM 732 N N . ALA A 1 93 ? 3.322 15.969 6.972 1.00 91.62 93 ALA A N 1
ATOM 733 C CA . ALA A 1 93 ? 4.210 15.675 5.853 1.00 91.62 93 ALA A CA 1
ATOM 734 C C . ALA A 1 93 ? 3.491 15.403 4.519 1.00 91.62 93 ALA A C 1
ATOM 736 O O . ALA A 1 93 ? 4.150 15.440 3.478 1.00 91.62 93 ALA A O 1
ATOM 737 N N . GLY A 1 94 ? 2.181 15.121 4.516 1.00 94.06 94 GLY A N 1
ATOM 738 C CA . GLY A 1 94 ? 1.468 14.802 3.279 1.00 94.06 94 GLY A CA 1
ATOM 739 C C . GLY A 1 94 ? 0.087 14.175 3.440 1.00 94.06 94 GLY A C 1
ATOM 740 O O . GLY A 1 94 ? -0.394 13.962 4.548 1.00 94.06 94 GLY A O 1
ATOM 741 N N . ASP A 1 95 ? -0.574 13.917 2.315 1.00 96.31 95 ASP A N 1
ATOM 742 C CA . ASP A 1 95 ? -1.807 13.127 2.276 1.00 96.31 95 ASP A CA 1
ATOM 743 C C . ASP A 1 95 ? -1.486 11.707 1.823 1.00 96.31 95 ASP A C 1
ATOM 745 O O . ASP A 1 95 ? -0.684 11.522 0.904 1.00 96.31 95 ASP A O 1
ATOM 749 N N . TRP A 1 96 ? -2.190 10.726 2.376 1.00 97.44 96 TRP A N 1
ATOM 750 C CA . TRP A 1 96 ? -2.205 9.363 1.873 1.00 97.44 96 TRP A CA 1
ATOM 751 C C . TRP A 1 96 ? -3.612 8.792 1.730 1.00 97.44 96 TRP A C 1
ATOM 753 O O . TRP A 1 96 ? -4.574 9.250 2.345 1.00 97.44 96 TRP A O 1
ATOM 763 N N . PHE A 1 97 ? -3.720 7.766 0.894 1.00 98.19 97 PHE A N 1
ATOM 764 C CA . PHE A 1 97 ? -4.895 6.906 0.812 1.00 98.19 97 PHE A CA 1
ATOM 765 C C . PHE A 1 97 ? -4.478 5.494 0.406 1.00 98.19 97 PHE A C 1
ATOM 767 O O . PHE A 1 97 ? -3.428 5.296 -0.211 1.00 98.19 97 PHE A O 1
ATOM 774 N N . ILE A 1 98 ? -5.324 4.513 0.717 1.00 98.44 98 ILE A N 1
ATOM 775 C CA . ILE A 1 98 ? -5.183 3.146 0.215 1.00 98.44 98 ILE A CA 1
ATOM 776 C C . ILE A 1 98 ? -6.255 2.911 -0.845 1.00 98.44 98 ILE A C 1
ATOM 778 O O . ILE A 1 98 ? -7.413 3.279 -0.673 1.00 98.44 98 ILE A O 1
ATOM 782 N N . ALA A 1 99 ? -5.884 2.270 -1.944 1.00 98.00 99 ALA A N 1
ATOM 783 C CA . ALA A 1 99 ? -6.810 1.773 -2.941 1.00 98.00 99 ALA A CA 1
ATOM 784 C C . ALA A 1 99 ? -6.748 0.249 -3.012 1.00 98.00 99 ALA A C 1
ATOM 786 O O . ALA A 1 99 ? -5.668 -0.333 -3.104 1.00 98.00 99 ALA A O 1
ATOM 787 N N . GLN A 1 100 ? -7.910 -0.395 -3.042 1.00 97.06 100 GLN A N 1
ATOM 788 C CA . GLN A 1 100 ? -8.035 -1.761 -3.529 1.00 97.06 100 GLN A CA 1
ATOM 789 C C . GLN A 1 100 ? -8.496 -1.713 -4.984 1.00 97.06 100 GLN A C 1
ATOM 791 O O . GLN A 1 100 ? -9.574 -1.204 -5.293 1.00 97.06 100 GLN A O 1
ATOM 796 N N . ALA A 1 101 ? -7.693 -2.274 -5.880 1.00 95.44 101 ALA A N 1
ATOM 797 C CA . ALA A 1 101 ? -7.988 -2.315 -7.304 1.00 95.44 101 ALA A CA 1
ATOM 798 C C . ALA A 1 101 ? -7.730 -3.714 -7.864 1.00 95.44 101 ALA A C 1
ATOM 800 O O . ALA A 1 101 ? -6.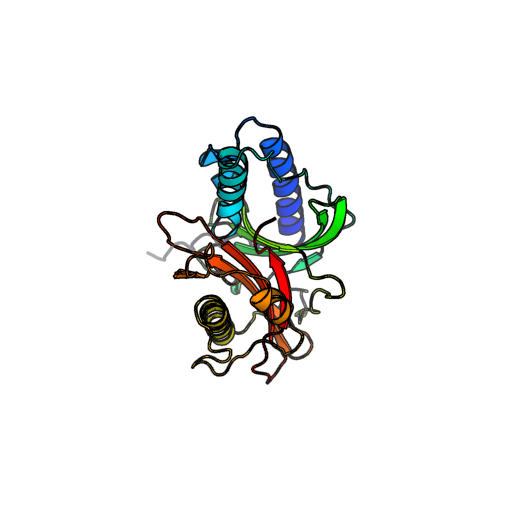824 -4.407 -7.416 1.00 95.44 101 ALA A O 1
ATOM 801 N N . THR A 1 102 ? -8.510 -4.141 -8.854 1.00 93.56 102 THR A N 1
ATOM 802 C CA . THR A 1 102 ? -8.276 -5.426 -9.527 1.00 93.56 102 THR A CA 1
ATOM 803 C C . THR A 1 102 ? -7.648 -5.171 -10.886 1.00 93.56 102 THR A C 1
ATOM 805 O O . THR A 1 102 ? -8.134 -4.338 -11.647 1.00 93.56 102 THR A O 1
ATOM 808 N N . TYR A 1 103 ? -6.562 -5.875 -11.183 1.00 89.56 103 TYR A N 1
ATOM 809 C CA . TYR A 1 103 ? -5.945 -5.912 -12.506 1.00 89.56 103 TYR A CA 1
ATOM 810 C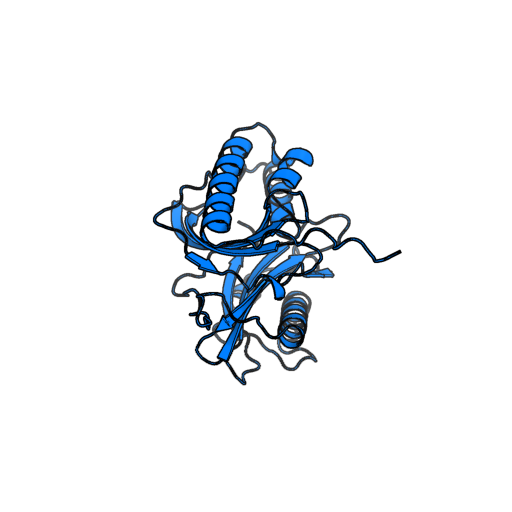 C . TYR A 1 103 ? -5.191 -7.230 -12.691 1.00 89.56 103 TYR A C 1
ATOM 812 O O . TYR A 1 103 ? -5.039 -8.017 -11.752 1.00 89.56 103 TYR A O 1
ATOM 820 N N . LYS A 1 104 ? -4.788 -7.516 -13.932 1.00 85.81 104 LYS A N 1
ATOM 821 C CA . LYS A 1 104 ? -4.058 -8.742 -14.264 1.00 85.81 104 LYS A CA 1
ATOM 822 C C . LYS A 1 104 ? -2.641 -8.697 -13.693 1.00 85.81 104 LYS A C 1
ATOM 824 O O . LYS A 1 104 ? -1.930 -7.722 -13.912 1.00 85.81 104 LYS A O 1
ATOM 829 N N . ASP A 1 105 ? -2.243 -9.758 -12.999 1.00 77.62 105 ASP A N 1
ATOM 830 C CA . ASP A 1 105 ? -0.861 -9.963 -12.569 1.00 77.62 105 ASP A CA 1
ATOM 831 C C . ASP A 1 105 ? 0.073 -10.246 -13.766 1.00 77.62 105 ASP A C 1
ATOM 833 O O . ASP A 1 105 ? -0.357 -10.327 -14.922 1.00 77.62 105 ASP A O 1
ATOM 837 N N . THR A 1 106 ? 1.368 -10.433 -13.501 1.00 71.19 106 THR A N 1
ATOM 838 C CA . THR A 1 106 ? 2.377 -10.747 -14.532 1.00 71.19 106 THR A CA 1
ATOM 839 C C . THR A 1 106 ? 2.101 -12.058 -15.282 1.00 71.19 106 THR A C 1
ATOM 841 O O . THR A 1 106 ? 2.613 -12.251 -16.385 1.00 71.19 106 THR A O 1
ATOM 844 N N . LYS A 1 107 ? 1.246 -12.936 -14.734 1.00 76.12 107 LYS A N 1
ATOM 845 C CA . LYS A 1 107 ? 0.776 -14.192 -15.346 1.00 76.12 107 LYS A CA 1
ATOM 846 C C . LYS A 1 107 ? -0.577 -14.036 -16.053 1.00 76.12 107 LYS A C 1
ATOM 848 O O . LYS A 1 107 ? -1.152 -15.027 -16.500 1.00 76.12 107 LYS A O 1
ATOM 853 N N . GLY A 1 108 ? -1.101 -12.814 -16.159 1.00 80.50 108 GLY A N 1
ATOM 854 C CA . GLY A 1 108 ? -2.351 -12.501 -16.847 1.00 80.50 108 GLY A CA 1
ATOM 855 C C . GLY A 1 108 ? -3.622 -12.798 -16.045 1.00 80.50 108 GLY A C 1
ATOM 856 O O . GLY A 1 108 ? -4.717 -12.700 -16.605 1.00 80.50 108 GLY A O 1
ATOM 857 N N . ARG A 1 109 ? -3.515 -13.152 -14.758 1.00 85.31 109 ARG A N 1
ATOM 858 C CA . ARG A 1 109 ? -4.663 -13.509 -13.911 1.00 85.31 109 ARG A CA 1
ATOM 859 C C . ARG A 1 109 ? -5.181 -12.277 -13.184 1.00 85.31 109 ARG A C 1
ATOM 861 O O . ARG A 1 109 ? -4.409 -11.569 -12.547 1.00 85.31 109 ARG A O 1
ATOM 868 N N . ALA A 1 110 ? -6.485 -12.020 -13.263 1.00 88.00 110 ALA A N 1
ATOM 869 C CA . ALA A 1 110 ? -7.098 -10.918 -12.526 1.00 88.00 110 ALA A CA 1
ATOM 870 C C . ALA A 1 110 ? -6.975 -11.164 -11.017 1.00 88.00 110 ALA A C 1
ATOM 872 O O . ALA A 1 110 ? -7.397 -12.211 -10.520 1.00 88.00 110 ALA A O 1
ATOM 873 N N . ARG A 1 111 ? -6.384 -10.206 -10.300 1.00 88.94 111 ARG A N 1
ATOM 874 C CA . ARG A 1 111 ? -6.121 -10.321 -8.866 1.00 88.94 111 ARG A CA 1
ATOM 875 C C . ARG A 1 111 ? -6.334 -8.971 -8.176 1.00 88.94 111 ARG A C 1
ATOM 877 O O . ARG A 1 111 ? -5.926 -7.942 -8.725 1.00 88.94 111 ARG A O 1
ATOM 884 N N . PRO A 1 112 ? -6.970 -8.938 -6.993 1.00 93.12 112 PRO A N 1
ATOM 885 C CA . PRO A 1 112 ? -7.015 -7.729 -6.187 1.00 93.12 112 PRO A CA 1
ATOM 886 C C . PRO A 1 112 ? -5.610 -7.348 -5.720 1.00 93.12 112 PRO A C 1
ATOM 888 O O . PRO A 1 112 ? -4.869 -8.184 -5.201 1.00 93.12 112 PRO A O 1
ATOM 891 N N . HIS A 1 113 ? -5.276 -6.080 -5.878 1.00 94.06 113 HIS A N 1
ATOM 892 C CA . HIS A 1 113 ? -4.073 -5.447 -5.373 1.00 94.06 113 HIS A CA 1
ATOM 893 C C . HIS A 1 113 ? -4.471 -4.361 -4.386 1.00 94.06 113 HIS A C 1
ATOM 895 O O . HIS A 1 113 ? -5.501 -3.701 -4.554 1.00 94.06 113 HIS A O 1
ATOM 901 N N . VAL A 1 114 ? -3.647 -4.190 -3.363 1.00 96.44 114 VAL A N 1
ATOM 902 C CA . VAL A 1 114 ? -3.764 -3.105 -2.396 1.00 96.44 114 VAL A CA 1
ATOM 903 C C . VAL A 1 114 ? -2.586 -2.173 -2.618 1.00 96.44 114 VAL A C 1
ATOM 905 O O . VAL A 1 114 ? -1.442 -2.622 -2.658 1.00 96.44 114 VAL A O 1
ATOM 908 N N . LEU A 1 115 ? -2.881 -0.893 -2.813 1.00 97.19 115 LEU A N 1
ATOM 909 C CA . LEU A 1 115 ? -1.925 0.140 -3.185 1.00 97.19 115 LEU A CA 1
ATOM 910 C C . LEU A 1 115 ? -2.048 1.298 -2.198 1.00 97.19 115 LEU A C 1
ATOM 912 O O . LEU A 1 115 ? -3.147 1.821 -2.041 1.00 97.19 115 LEU A O 1
ATOM 916 N N . ALA A 1 116 ? -0.956 1.725 -1.570 1.00 98.00 116 ALA A N 1
ATOM 917 C CA . ALA A 1 116 ? -0.931 2.996 -0.850 1.00 98.00 116 ALA A CA 1
ATOM 918 C C . ALA A 1 116 ? -0.276 4.076 -1.698 1.00 98.00 116 ALA A C 1
ATOM 920 O O . ALA A 1 116 ? 0.792 3.881 -2.285 1.00 98.00 116 ALA A O 1
ATOM 921 N N . PHE A 1 117 ? -0.920 5.233 -1.708 1.00 98.38 117 PHE A N 1
ATOM 922 C CA . PHE A 1 117 ? -0.441 6.436 -2.358 1.00 98.38 117 PHE A CA 1
ATOM 923 C C . PHE A 1 117 ? -0.156 7.496 -1.319 1.00 98.38 117 PHE A C 1
ATOM 925 O O . PHE A 1 117 ? -0.901 7.631 -0.352 1.00 98.38 117 PHE A O 1
ATOM 932 N N . PHE A 1 118 ? 0.872 8.292 -1.574 1.00 97.81 118 PHE A N 1
ATOM 933 C CA . PHE A 1 118 ? 1.212 9.438 -0.749 1.00 97.81 118 PHE A CA 1
ATOM 934 C C . PHE A 1 118 ? 1.606 10.623 -1.631 1.00 97.81 118 PHE A C 1
ATOM 936 O O . PHE A 1 118 ? 2.174 10.452 -2.716 1.00 97.81 118 PHE A O 1
ATOM 943 N N . ARG A 1 119 ? 1.297 11.834 -1.169 1.00 96.25 119 ARG A N 1
ATOM 944 C CA . ARG A 1 119 ? 1.824 13.085 -1.722 1.00 96.25 119 ARG A CA 1
ATOM 945 C C . ARG A 1 119 ? 2.327 13.973 -0.597 1.00 96.25 119 ARG A C 1
ATOM 947 O O . ARG A 1 119 ? 1.622 14.173 0.387 1.00 96.25 119 ARG A O 1
ATOM 954 N N . SER A 1 120 ? 3.490 14.584 -0.785 1.00 94.50 120 SER A N 1
ATOM 955 C CA . SER A 1 120 ? 3.877 15.749 0.013 1.00 94.50 120 SER A CA 1
ATOM 956 C C . SER A 1 120 ? 3.068 16.985 -0.412 1.00 94.50 120 SER A C 1
ATOM 958 O O . SER A 1 120 ? 2.538 17.011 -1.531 1.00 94.50 120 SER A O 1
ATOM 960 N N . PRO A 1 121 ? 2.970 18.029 0.433 1.00 92.19 121 PRO A N 1
ATOM 961 C CA . PRO A 1 121 ? 2.322 19.283 0.063 1.00 92.19 121 PRO A CA 1
ATOM 962 C C . PRO A 1 121 ? 2.839 19.831 -1.275 1.00 92.19 121 PRO A C 1
ATOM 964 O O . PRO A 1 121 ? 4.043 19.894 -1.508 1.00 92.19 121 PRO A O 1
ATOM 967 N N . GLY A 1 122 ? 1.917 20.199 -2.169 1.00 89.88 122 GLY A N 1
ATOM 968 C CA . GLY A 1 122 ? 2.239 20.727 -3.501 1.00 89.88 122 GLY A CA 1
ATOM 969 C C . GLY A 1 122 ? 2.688 19.686 -4.536 1.00 89.88 122 GLY A C 1
ATOM 970 O O . GLY A 1 122 ? 2.964 20.057 -5.673 1.00 89.88 122 GLY A O 1
ATOM 971 N N . GLN A 1 123 ? 2.745 18.398 -4.184 1.00 94.06 123 GLN A N 1
ATOM 972 C CA . GLN A 1 123 ? 3.142 17.329 -5.101 1.00 94.06 123 GLN A CA 1
ATOM 973 C C . GLN A 1 123 ? 1.956 16.480 -5.572 1.00 94.06 123 GLN A C 1
ATOM 975 O O . GLN A 1 123 ? 0.872 16.472 -4.985 1.00 94.06 123 GLN A O 1
ATOM 980 N N . VAL A 1 124 ? 2.183 15.730 -6.650 1.00 95.25 124 VAL A N 1
ATOM 981 C CA . VAL A 1 124 ? 1.255 14.702 -7.131 1.00 95.25 124 VAL A CA 1
ATOM 982 C C . VAL A 1 124 ? 1.349 13.436 -6.276 1.00 95.25 124 VAL A C 1
ATOM 984 O O . VAL A 1 124 ? 2.380 13.162 -5.661 1.00 95.25 124 VAL A O 1
ATOM 987 N N . PHE A 1 125 ? 0.273 12.645 -6.260 1.00 97.81 125 PHE A N 1
ATOM 988 C CA . PHE A 1 125 ? 0.290 11.326 -5.630 1.00 97.81 125 PHE A CA 1
ATOM 989 C C . PHE A 1 125 ? 1.215 10.370 -6.367 1.00 97.81 125 PHE A C 1
ATOM 991 O O . PHE A 1 125 ? 1.161 10.245 -7.592 1.00 97.81 125 PHE A O 1
ATOM 998 N N . ARG A 1 126 ? 2.014 9.657 -5.580 1.00 97.88 126 ARG A N 1
ATOM 999 C CA . ARG A 1 126 ? 2.932 8.616 -6.027 1.00 97.88 126 ARG A CA 1
ATOM 1000 C C . ARG A 1 126 ? 2.659 7.350 -5.237 1.00 97.88 126 ARG A C 1
ATOM 1002 O O . ARG A 1 126 ? 2.176 7.413 -4.105 1.00 97.88 126 ARG A O 1
ATOM 1009 N N . LEU A 1 127 ? 2.926 6.208 -5.850 1.00 97.62 127 LEU A N 1
ATOM 1010 C CA . LEU A 1 127 ? 2.753 4.918 -5.203 1.00 97.62 127 LEU A CA 1
ATOM 1011 C C . LEU A 1 127 ? 3.873 4.728 -4.175 1.00 97.62 127 LEU A C 1
ATOM 1013 O O . LEU A 1 127 ? 5.041 4.865 -4.525 1.00 97.62 127 LEU A O 1
ATOM 1017 N N . ALA A 1 128 ? 3.520 4.428 -2.929 1.00 95.88 128 ALA A N 1
ATOM 1018 C CA . ALA A 1 128 ? 4.477 4.179 -1.850 1.00 95.88 128 ALA A CA 1
ATOM 1019 C C . ALA A 1 128 ? 4.733 2.681 -1.647 1.00 95.88 128 ALA A C 1
ATOM 1021 O O . ALA A 1 128 ? 5.864 2.249 -1.428 1.00 95.88 128 ALA A O 1
ATOM 1022 N N . VAL A 1 129 ? 3.674 1.880 -1.757 1.00 94.62 129 VAL A N 1
ATOM 1023 C CA . VAL A 1 129 ? 3.722 0.423 -1.629 1.00 94.62 129 VAL A CA 1
ATOM 1024 C C . VAL A 1 129 ? 2.545 -0.193 -2.378 1.00 94.62 129 VAL A C 1
ATOM 1026 O O . VAL A 1 129 ? 1.440 0.354 -2.377 1.00 94.62 129 VAL A O 1
ATOM 1029 N N . ALA A 1 130 ? 2.773 -1.341 -3.013 1.00 93.06 130 ALA A N 1
ATOM 1030 C CA . ALA A 1 130 ? 1.717 -2.140 -3.615 1.00 93.06 130 ALA A CA 1
ATOM 1031 C C . ALA A 1 130 ? 1.963 -3.628 -3.406 1.00 93.06 130 ALA A C 1
ATOM 1033 O O . ALA A 1 130 ? 3.093 -4.109 -3.450 1.00 93.06 130 ALA A O 1
ATOM 1034 N N . THR A 1 131 ? 0.880 -4.372 -3.214 1.00 92.06 131 THR A N 1
ATOM 1035 C CA . THR A 1 131 ? 0.950 -5.823 -3.071 1.00 92.06 131 THR A CA 1
ATOM 1036 C C . THR A 1 131 ? -0.314 -6.501 -3.598 1.00 92.06 131 THR A C 1
ATOM 1038 O O . THR A 1 131 ? -1.425 -6.005 -3.372 1.00 92.06 131 THR A O 1
ATOM 1041 N N . PRO A 1 132 ? -0.195 -7.629 -4.317 1.00 92.06 132 PRO A N 1
ATOM 1042 C CA . PRO A 1 132 ? -1.345 -8.443 -4.665 1.00 92.06 132 PRO A CA 1
ATOM 1043 C C . PRO A 1 132 ? -1.823 -9.254 -3.449 1.00 92.06 132 PRO A C 1
ATOM 1045 O O . PRO A 1 132 ? -1.041 -9.941 -2.792 1.00 92.06 132 PRO A O 1
ATOM 1048 N N . LEU A 1 133 ? -3.132 -9.276 -3.187 1.00 92.31 133 LEU A N 1
ATOM 1049 C CA . LEU A 1 133 ? -3.703 -10.123 -2.132 1.00 92.31 133 LEU A CA 1
ATOM 1050 C C . LEU A 1 133 ? -3.547 -11.596 -2.480 1.00 92.31 133 LEU A C 1
ATOM 1052 O O . LEU A 1 133 ? -3.871 -12.002 -3.590 1.00 92.31 133 LEU A O 1
ATOM 1056 N N . HIS A 1 134 ? -3.041 -12.421 -1.570 1.00 89.38 134 HIS A N 1
ATOM 1057 C CA . HIS A 1 134 ? -2.912 -13.870 -1.735 1.00 89.38 134 HIS A CA 1
ATOM 1058 C C . HIS A 1 134 ? -4.202 -14.537 -2.198 1.00 89.38 134 HIS A C 1
ATOM 1060 O O . HIS A 1 134 ? -5.304 -14.120 -1.847 1.00 89.38 134 HIS A O 1
ATOM 1066 N N . TRP A 1 135 ? -4.066 -15.604 -2.987 1.00 84.94 135 TRP A N 1
ATOM 1067 C CA . TRP A 1 135 ? -5.219 -16.373 -3.449 1.00 84.94 135 TRP A CA 1
ATOM 1068 C C . TRP A 1 135 ? -6.045 -16.866 -2.257 1.00 84.94 135 TRP A C 1
ATOM 1070 O O . TRP A 1 135 ? -5.509 -17.422 -1.300 1.00 84.94 135 TRP A O 1
ATOM 1080 N N . GLY A 1 136 ? -7.355 -16.622 -2.307 1.00 86.06 136 GLY A N 1
ATOM 1081 C CA . GLY A 1 136 ? -8.285 -16.945 -1.222 1.00 86.06 136 GLY A CA 1
ATOM 1082 C C . GLY A 1 136 ? -8.305 -15.940 -0.063 1.00 86.06 136 GLY A C 1
ATOM 1083 O O . GLY A 1 136 ? -9.205 -16.016 0.772 1.00 86.06 136 GLY A O 1
ATOM 1084 N N . ARG A 1 137 ? -7.380 -14.971 -0.009 1.00 90.81 137 ARG A N 1
ATOM 1085 C CA . ARG A 1 137 ? -7.437 -13.856 0.946 1.00 90.81 137 ARG A CA 1
ATOM 1086 C C . ARG A 1 137 ? -8.268 -12.705 0.374 1.00 90.81 137 ARG A C 1
ATOM 1088 O O . ARG A 1 137 ? -8.421 -12.549 -0.837 1.00 90.81 137 ARG A O 1
ATOM 1095 N N . ARG A 1 138 ? -8.848 -11.910 1.272 1.00 92.25 138 ARG A N 1
ATOM 1096 C CA . ARG A 1 138 ? -9.679 -10.744 0.951 1.00 92.25 138 ARG A CA 1
ATOM 1097 C C . ARG A 1 138 ? -9.195 -9.547 1.754 1.00 92.25 138 ARG A C 1
ATOM 1099 O O . ARG A 1 138 ? -8.622 -9.724 2.827 1.00 92.25 138 ARG A O 1
ATOM 1106 N N . MET A 1 139 ? -9.459 -8.352 1.235 1.00 94.94 139 MET A N 1
ATOM 1107 C CA . MET A 1 139 ? -9.245 -7.120 1.985 1.00 94.94 139 MET A CA 1
ATOM 1108 C C . MET A 1 139 ? -10.108 -7.156 3.258 1.00 94.94 139 MET A C 1
ATOM 1110 O O . MET A 1 139 ? -11.295 -7.492 3.154 1.00 94.94 139 MET A O 1
ATOM 1114 N N . PRO A 1 140 ? -9.560 -6.847 4.446 1.00 95.94 140 PRO A N 1
ATOM 1115 C CA . PRO A 1 140 ? -10.352 -6.764 5.663 1.00 95.94 140 PRO A CA 1
ATOM 1116 C C . PRO A 1 140 ? -11.384 -5.649 5.550 1.00 95.94 140 PRO A C 1
ATOM 1118 O O . PRO A 1 140 ? -11.138 -4.619 4.920 1.00 95.94 140 PRO A O 1
ATOM 1121 N N . LYS A 1 141 ? -12.542 -5.838 6.182 1.00 96.94 141 LYS A N 1
ATOM 1122 C CA . LYS A 1 141 ? -13.551 -4.781 6.248 1.00 96.94 141 LYS A CA 1
ATOM 1123 C C . LYS A 1 141 ? -13.038 -3.665 7.169 1.00 96.94 141 LYS A C 1
ATOM 1125 O O . LYS A 1 141 ? -12.762 -3.963 8.336 1.00 96.94 141 LYS A O 1
ATOM 1130 N N . PRO A 1 142 ? -12.911 -2.418 6.689 1.00 97.38 142 PRO A N 1
ATOM 1131 C CA . PRO A 1 142 ? -12.502 -1.305 7.536 1.00 97.38 142 PRO A CA 1
ATOM 1132 C C . PRO A 1 142 ? -13.612 -0.936 8.519 1.00 97.38 142 PRO A C 1
ATOM 1134 O O . PRO A 1 142 ? -14.794 -1.009 8.183 1.00 97.38 142 PRO A O 1
ATOM 1137 N N . LEU A 1 143 ? -13.228 -0.487 9.710 1.00 97.31 143 LEU A N 1
ATOM 1138 C CA . LEU A 1 143 ? -14.110 0.277 10.577 1.00 97.31 143 LEU A CA 1
ATOM 1139 C C . LEU A 1 143 ? -14.219 1.691 10.002 1.00 97.31 143 LEU A C 1
ATOM 1141 O O . LEU A 1 143 ? -13.252 2.456 10.034 1.00 97.31 143 LEU A O 1
ATOM 1145 N N . LEU A 1 144 ? -15.386 2.001 9.443 1.00 96.62 144 LEU A N 1
ATOM 1146 C CA . LEU A 1 144 ? -15.697 3.321 8.910 1.00 96.62 144 LEU A CA 1
ATOM 1147 C C . LEU A 1 144 ? -16.382 4.168 9.976 1.00 96.62 144 LEU A C 1
ATOM 1149 O O . LEU A 1 144 ? -17.175 3.652 10.766 1.00 96.62 144 LEU A O 1
ATOM 1153 N N . ASP A 1 145 ? -16.095 5.461 9.973 1.00 94.88 145 ASP A N 1
ATOM 1154 C CA . ASP A 1 145 ? -16.888 6.427 10.722 1.00 94.88 145 ASP A CA 1
ATOM 1155 C C . ASP A 1 145 ? -18.142 6.876 9.949 1.00 94.88 145 ASP A C 1
ATOM 1157 O O . ASP A 1 145 ? -18.415 6.407 8.841 1.00 94.88 145 ASP A O 1
ATOM 1161 N N . ALA A 1 146 ? -18.918 7.785 10.548 1.00 93.56 146 ALA A N 1
ATOM 1162 C CA . ALA A 1 146 ? -20.184 8.267 9.996 1.00 93.56 146 ALA A CA 1
ATOM 1163 C C . ALA A 1 146 ? -20.052 8.945 8.619 1.00 93.56 146 ALA A C 1
ATOM 1165 O O . ALA A 1 146 ? -21.002 8.917 7.841 1.00 93.56 146 ALA A O 1
ATOM 1166 N N . ASP A 1 147 ? -18.877 9.495 8.301 1.00 92.06 147 ASP A N 1
ATOM 1167 C CA . ASP A 1 147 ? -18.598 10.168 7.028 1.00 92.06 147 ASP A CA 1
ATOM 1168 C C . ASP A 1 147 ? -17.924 9.225 6.014 1.00 92.06 147 ASP A C 1
ATOM 1170 O O . ASP A 1 147 ? -17.533 9.646 4.924 1.00 92.06 147 ASP A O 1
ATOM 1174 N N . GLY A 1 148 ? -17.764 7.943 6.360 1.00 93.88 148 GLY A N 1
ATOM 1175 C CA . GLY A 1 148 ? -17.172 6.928 5.493 1.00 93.88 148 GLY A CA 1
ATOM 1176 C C . GLY A 1 148 ? -15.642 6.944 5.439 1.00 93.88 148 GLY A C 1
ATOM 1177 O O . GLY A 1 148 ? -15.075 6.282 4.566 1.00 93.88 148 GLY A O 1
ATOM 1178 N N . HIS A 1 149 ? -14.963 7.654 6.346 1.00 96.88 149 HIS A N 1
ATOM 1179 C CA . HIS A 1 149 ? -13.503 7.592 6.456 1.00 96.88 149 HIS A CA 1
ATOM 1180 C C . HIS A 1 149 ? -13.081 6.363 7.255 1.00 96.88 149 HIS A C 1
ATOM 1182 O O . HIS A 1 149 ? -13.804 5.894 8.138 1.00 96.88 149 HIS A O 1
ATOM 1188 N N . VAL A 1 150 ? -11.902 5.822 6.945 1.00 96.81 150 VAL A N 1
ATOM 1189 C CA . VAL A 1 150 ? -11.352 4.727 7.744 1.00 96.81 150 VAL A CA 1
ATOM 1190 C C . VAL A 1 150 ? -10.877 5.245 9.092 1.00 96.81 150 VAL A C 1
ATOM 1192 O O . VAL A 1 150 ? -10.249 6.296 9.184 1.00 96.81 150 VAL A O 1
ATOM 1195 N N . THR A 1 151 ? -11.159 4.475 10.138 1.00 93.69 151 THR A N 1
ATOM 1196 C CA . THR A 1 151 ? -10.589 4.722 11.462 1.00 93.69 151 THR A CA 1
ATOM 1197 C C . THR A 1 151 ? -9.115 4.335 11.457 1.00 93.69 151 THR A C 1
ATOM 1199 O O . THR A 1 151 ? -8.771 3.237 11.005 1.00 93.69 151 THR A O 1
ATOM 1202 N N . ASP A 1 152 ? -8.260 5.201 11.998 1.00 87.38 152 ASP A N 1
ATOM 1203 C CA . ASP A 1 152 ? -6.820 4.958 12.068 1.00 87.38 152 ASP A CA 1
ATOM 1204 C C . ASP A 1 152 ? -6.492 3.647 12.788 1.00 87.38 152 ASP A C 1
ATOM 1206 O O . ASP A 1 152 ? -7.172 3.208 13.728 1.00 87.38 152 ASP A O 1
ATOM 1210 N N . MET A 1 153 ? -5.418 3.016 12.327 1.00 90.31 153 MET A N 1
ATOM 1211 C CA . MET A 1 153 ? -4.779 1.939 13.068 1.00 90.31 153 MET A CA 1
ATOM 1212 C C . MET A 1 153 ? -4.070 2.490 14.317 1.00 90.31 153 MET A C 1
ATOM 1214 O O . MET A 1 153 ? -3.901 3.691 14.487 1.00 90.31 153 MET A O 1
ATOM 1218 N N . ASP A 1 154 ? -3.672 1.589 15.208 1.00 89.62 154 ASP A N 1
ATOM 1219 C CA . ASP A 1 154 ? -2.789 1.920 16.327 1.00 89.62 154 ASP A CA 1
ATOM 1220 C C . ASP A 1 154 ? -1.338 1.978 15.815 1.00 89.62 154 ASP A C 1
ATOM 1222 O O . ASP A 1 154 ? -0.820 0.965 15.336 1.00 89.62 154 ASP A O 1
ATOM 1226 N N . ASP A 1 155 ? -0.717 3.160 15.868 1.00 89.44 155 ASP A N 1
ATOM 1227 C CA . ASP A 1 155 ? 0.625 3.411 15.324 1.00 89.44 155 ASP A CA 1
ATOM 1228 C C . ASP A 1 155 ? 1.732 2.686 16.105 1.00 89.44 155 ASP A C 1
ATOM 1230 O O . ASP A 1 155 ? 2.688 2.186 15.502 1.00 89.44 155 ASP A O 1
ATOM 1234 N N . ASP A 1 156 ? 1.586 2.549 17.426 1.00 91.50 156 ASP A N 1
ATOM 1235 C CA . ASP A 1 156 ? 2.543 1.819 18.264 1.00 91.50 156 ASP A CA 1
ATOM 1236 C C . ASP A 1 156 ? 2.492 0.322 17.941 1.00 91.50 156 ASP A C 1
ATOM 1238 O O . ASP A 1 156 ? 3.525 -0.341 17.775 1.00 91.50 156 ASP A O 1
ATOM 1242 N N . LEU A 1 157 ? 1.279 -0.215 17.771 1.00 92.19 157 LEU A N 1
ATOM 1243 C CA . LEU A 1 157 ? 1.072 -1.574 17.275 1.00 92.19 157 LEU A CA 1
ATOM 1244 C C . LEU A 1 157 ? 1.659 -1.741 15.874 1.00 92.19 157 LEU A C 1
ATOM 1246 O O . LEU A 1 157 ? 2.347 -2.731 15.620 1.00 92.19 157 LEU A O 1
ATOM 1250 N N . ALA A 1 158 ? 1.398 -0.801 14.967 1.00 94.00 158 ALA A N 1
ATOM 1251 C CA . ALA A 1 158 ? 1.875 -0.859 13.592 1.00 94.00 158 ALA A CA 1
ATOM 1252 C C . ALA A 1 158 ? 3.410 -0.923 13.539 1.00 94.00 158 ALA A C 1
ATOM 1254 O O . ALA A 1 158 ? 3.966 -1.811 12.886 1.00 94.00 158 ALA A O 1
ATOM 1255 N N . ALA A 1 159 ? 4.094 -0.058 14.294 1.00 92.56 159 ALA A N 1
ATOM 1256 C CA . ALA A 1 159 ? 5.550 -0.052 14.405 1.00 92.56 159 ALA A CA 1
ATOM 1257 C C . ALA A 1 159 ? 6.095 -1.357 15.012 1.00 92.56 159 ALA A C 1
ATOM 1259 O O . ALA A 1 159 ? 7.063 -1.932 14.501 1.00 92.56 159 ALA A O 1
ATOM 1260 N N . ALA A 1 160 ? 5.457 -1.875 16.069 1.00 92.19 160 ALA A N 1
ATOM 1261 C CA . ALA A 1 160 ? 5.845 -3.144 16.681 1.00 92.19 160 ALA A CA 1
ATOM 1262 C C . ALA A 1 160 ? 5.698 -4.326 15.707 1.00 92.19 160 ALA A C 1
ATOM 1264 O O . ALA A 1 160 ? 6.595 -5.167 15.617 1.00 92.19 160 ALA A O 1
ATOM 1265 N N . VAL A 1 161 ? 4.605 -4.366 14.940 1.00 92.81 161 VAL A N 1
ATOM 1266 C CA . VAL A 1 161 ? 4.343 -5.411 13.942 1.00 92.81 161 VAL A CA 1
ATOM 1267 C C . VAL A 1 161 ? 5.322 -5.324 12.776 1.00 92.81 161 VAL A C 1
ATOM 1269 O O . VAL A 1 161 ? 5.858 -6.355 12.376 1.00 92.81 161 VAL A O 1
ATOM 1272 N N . ALA A 1 162 ? 5.611 -4.129 12.255 1.00 92.50 162 ALA A N 1
ATOM 1273 C CA . ALA A 1 162 ? 6.589 -3.960 11.182 1.00 92.50 162 ALA A CA 1
ATOM 1274 C C . ALA A 1 162 ? 7.991 -4.413 11.618 1.00 92.50 162 ALA A C 1
ATOM 1276 O O . ALA A 1 162 ? 8.662 -5.144 10.886 1.00 92.50 162 ALA A O 1
ATOM 1277 N N . LYS A 1 163 ? 8.402 -4.065 12.845 1.00 89.69 163 LYS A N 1
ATOM 1278 C CA . LYS A 1 163 ? 9.666 -4.522 13.438 1.00 89.69 163 LYS A CA 1
ATOM 1279 C C . LYS A 1 163 ? 9.693 -6.035 13.649 1.00 89.69 163 LYS A C 1
ATOM 1281 O O . LYS A 1 163 ? 10.707 -6.673 13.372 1.00 89.69 163 LYS A O 1
ATOM 1286 N N . GLU A 1 164 ? 8.596 -6.627 14.116 1.00 89.12 164 GLU A N 1
ATOM 1287 C CA . GLU A 1 164 ? 8.491 -8.081 14.242 1.00 89.12 164 GLU A CA 1
ATOM 1288 C C . GLU A 1 164 ? 8.606 -8.773 12.884 1.00 89.12 164 GLU A C 1
ATOM 1290 O O . GLU A 1 164 ? 9.348 -9.742 12.734 1.00 89.12 164 GLU A O 1
ATOM 1295 N N . TYR A 1 165 ? 7.904 -8.258 11.878 1.00 88.56 165 TYR A N 1
ATOM 1296 C CA . TYR A 1 165 ? 7.927 -8.814 10.534 1.00 88.56 165 TYR A CA 1
ATOM 1297 C C . TYR A 1 165 ? 9.333 -8.719 9.927 1.00 88.56 165 TYR A C 1
ATOM 1299 O O . TYR A 1 165 ? 9.851 -9.698 9.391 1.00 88.56 165 TYR A O 1
ATOM 1307 N N . GLN A 1 166 ? 10.012 -7.583 10.111 1.00 87.56 166 GLN A N 1
ATOM 1308 C CA . GLN A 1 166 ? 11.423 -7.420 9.759 1.00 87.56 166 GLN A CA 1
ATOM 1309 C C . GLN A 1 166 ? 12.314 -8.449 10.469 1.00 87.56 166 GLN A C 1
ATOM 1311 O O . GLN A 1 166 ? 13.192 -9.045 9.842 1.00 87.56 166 GLN A O 1
ATOM 1316 N N . ASN A 1 167 ? 12.093 -8.692 11.763 1.00 84.44 167 ASN A N 1
ATOM 1317 C CA . ASN A 1 167 ? 12.850 -9.686 12.520 1.00 84.44 167 ASN A CA 1
ATOM 1318 C C . ASN A 1 167 ? 12.633 -11.103 11.992 1.00 84.44 167 ASN A C 1
ATOM 1320 O O . ASN A 1 167 ? 13.619 -11.817 11.835 1.00 84.44 167 ASN A O 1
ATOM 1324 N N . PHE A 1 168 ? 11.391 -11.486 11.684 1.00 83.06 168 PHE A N 1
ATOM 1325 C CA . PHE A 1 168 ? 11.069 -12.782 11.084 1.00 83.06 168 PHE A CA 1
ATOM 1326 C C . PHE A 1 168 ? 11.838 -13.006 9.775 1.00 83.06 168 PHE A C 1
ATOM 1328 O O . PHE A 1 168 ? 12.367 -14.090 9.535 1.00 83.06 168 PHE A O 1
ATOM 1335 N N . TRP A 1 169 ? 11.941 -11.972 8.942 1.00 81.75 169 TRP A N 1
ATOM 1336 C CA . TRP A 1 169 ? 12.676 -12.055 7.683 1.00 81.75 169 TRP A CA 1
ATOM 1337 C C . TRP A 1 169 ? 14.196 -12.069 7.865 1.00 81.75 169 TRP A C 1
ATOM 1339 O O . TRP A 1 169 ? 14.906 -12.759 7.134 1.00 81.75 169 TRP A O 1
ATOM 1349 N N . ASN A 1 170 ? 14.705 -11.362 8.875 1.00 80.81 170 ASN A N 1
ATOM 1350 C CA . ASN A 1 170 ? 16.139 -11.248 9.137 1.00 80.81 170 ASN A CA 1
ATOM 1351 C C . ASN A 1 170 ? 16.721 -12.367 10.019 1.00 80.81 170 ASN A C 1
ATOM 1353 O O . ASN A 1 170 ? 17.939 -12.574 10.008 1.00 80.81 170 ASN A O 1
ATOM 1357 N N . HIS A 1 171 ? 15.894 -13.072 10.794 1.00 73.62 171 HIS A N 1
ATOM 1358 C CA . HIS A 1 171 ? 16.318 -14.038 11.810 1.00 73.62 171 HIS A CA 1
ATOM 1359 C C . HIS A 1 171 ? 15.474 -15.319 11.779 1.00 73.62 171 HIS A C 1
ATOM 1361 O O . HIS A 1 171 ? 14.317 -15.324 11.394 1.00 73.62 171 HIS A O 1
ATOM 1367 N N . GLU A 1 172 ? 16.045 -16.442 12.222 1.00 57.78 172 GLU A N 1
ATOM 1368 C CA . GLU A 1 172 ? 15.335 -17.738 12.267 1.00 57.78 172 GLU A CA 1
ATOM 1369 C C . GLU A 1 172 ? 14.371 -17.890 13.443 1.00 57.78 172 GLU A C 1
ATOM 1371 O O . GLU A 1 172 ? 13.560 -18.819 13.462 1.00 57.78 172 GLU A O 1
ATOM 1376 N N . LYS A 1 173 ? 14.441 -16.996 14.436 1.00 56.12 173 LYS A N 1
ATOM 1377 C CA . LYS A 1 173 ? 13.550 -17.041 15.595 1.00 56.12 173 LYS A CA 1
ATOM 1378 C C . LYS A 1 173 ? 12.165 -16.549 15.171 1.00 56.12 173 LYS A C 1
ATOM 1380 O O . LYS A 1 173 ? 11.970 -15.382 14.868 1.00 56.12 173 LYS A O 1
ATOM 1385 N N . LYS A 1 174 ? 11.216 -17.489 15.133 1.00 58.88 174 LYS A N 1
ATOM 1386 C CA . LYS A 1 174 ? 9.842 -17.338 14.612 1.00 58.88 174 LYS A CA 1
ATOM 1387 C C . LYS A 1 174 ? 8.894 -16.537 15.531 1.00 58.88 174 LYS A C 1
ATOM 1389 O O . LYS A 1 174 ? 7.706 -16.451 15.212 1.00 58.88 174 LYS A O 1
ATOM 1394 N N . GLU A 1 175 ? 9.416 -16.029 16.648 1.00 60.53 175 GLU A N 1
ATOM 1395 C CA . GLU A 1 175 ? 8.785 -15.156 17.645 1.00 60.53 175 GLU A CA 1
ATOM 1396 C C . GLU A 1 175 ? 9.874 -14.209 18.174 1.00 60.53 175 GLU A C 1
ATOM 1398 O O . GLU A 1 175 ? 10.933 -14.652 18.633 1.00 60.53 175 GLU A O 1
ATOM 1403 N N . GLY A 1 176 ? 9.650 -12.910 18.040 1.00 54.31 176 GLY A N 1
ATOM 1404 C CA . GLY A 1 176 ? 10.563 -11.857 18.440 1.00 54.31 176 GLY A CA 1
ATOM 1405 C C . GLY A 1 176 ? 10.203 -11.263 19.795 1.00 54.31 176 GLY A C 1
ATOM 1406 O O . GLY A 1 176 ? 9.145 -11.508 20.377 1.00 54.31 176 GLY A O 1
ATOM 1407 N N . ALA A 1 177 ? 11.119 -10.443 20.305 1.00 58.81 177 ALA A N 1
ATOM 1408 C CA . ALA A 1 177 ? 11.023 -9.793 21.612 1.00 58.81 177 ALA A CA 1
ATOM 1409 C C . ALA A 1 177 ? 9.764 -8.916 21.798 1.00 58.81 177 ALA A C 1
ATOM 1411 O O . ALA A 1 177 ? 9.448 -8.541 22.922 1.00 58.81 177 ALA A O 1
ATOM 1412 N N . SER A 1 178 ? 9.044 -8.595 20.715 1.00 69.50 178 SER A N 1
ATOM 1413 C CA . SER A 1 178 ? 7.800 -7.815 20.733 1.00 69.50 178 SER A CA 1
ATOM 1414 C C . SER A 1 178 ? 6.560 -8.639 21.126 1.00 69.50 178 SER A C 1
ATOM 1416 O O . SER A 1 178 ? 5.494 -8.082 21.388 1.00 69.50 178 SER A O 1
ATOM 1418 N N . GLY A 1 179 ? 6.680 -9.972 21.159 1.00 78.62 179 GLY A N 1
ATOM 1419 C CA . GLY A 1 179 ? 5.591 -10.898 21.462 1.00 78.62 179 GLY A CA 1
ATOM 1420 C C . GLY A 1 179 ? 4.670 -11.219 20.280 1.00 78.62 179 GLY A C 1
ATOM 1421 O O . GLY A 1 179 ? 3.780 -12.054 20.448 1.00 78.62 179 GLY A O 1
ATOM 1422 N N . TYR A 1 180 ? 4.861 -10.590 19.116 1.00 88.38 180 TYR A N 1
ATOM 1423 C CA . TYR A 1 180 ? 4.138 -10.911 17.885 1.00 88.38 180 TYR A CA 1
ATOM 1424 C C . TYR A 1 180 ? 4.712 -12.143 17.177 1.00 88.38 180 TYR A C 1
ATOM 1426 O O . TYR A 1 180 ? 5.874 -12.503 17.346 1.00 88.38 180 TYR A O 1
ATOM 1434 N N . ARG A 1 181 ? 3.878 -12.815 16.377 1.00 88.06 181 ARG A N 1
ATOM 1435 C CA . ARG A 1 181 ? 4.263 -14.017 15.628 1.00 88.06 181 ARG A CA 1
ATOM 1436 C C . ARG A 1 181 ? 3.463 -14.184 14.351 1.00 88.06 181 ARG A C 1
ATOM 1438 O O . ARG A 1 181 ? 2.273 -13.888 14.327 1.00 88.06 181 ARG A O 1
ATOM 1445 N N . LEU A 1 182 ? 4.057 -14.772 13.315 1.00 87.56 182 LEU A N 1
ATOM 1446 C CA . LEU A 1 182 ? 3.288 -15.138 12.121 1.00 87.56 182 LEU A CA 1
ATOM 1447 C C . LEU A 1 182 ? 2.275 -16.249 12.420 1.00 87.56 182 LEU A C 1
ATOM 1449 O O . LEU A 1 182 ? 2.624 -17.220 13.102 1.00 87.56 182 LEU A O 1
ATOM 1453 N N . ALA A 1 183 ? 1.076 -16.163 11.843 1.00 88.12 183 ALA A N 1
ATOM 1454 C CA . ALA A 1 183 ? 0.087 -17.238 11.872 1.00 88.12 183 ALA A CA 1
ATOM 1455 C C . ALA A 1 183 ? 0.666 -18.541 11.307 1.00 88.12 183 ALA A C 1
ATOM 1457 O O . ALA A 1 183 ? 1.523 -18.524 10.420 1.00 88.12 183 ALA A O 1
ATOM 1458 N N . LYS A 1 184 ? 0.210 -19.685 11.832 1.00 84.38 184 LYS A N 1
ATOM 1459 C CA . LYS A 1 184 ? 0.717 -21.010 11.432 1.00 84.38 184 LYS A CA 1
ATOM 1460 C C . LYS A 1 184 ? 0.524 -21.273 9.935 1.00 84.38 184 LYS A C 1
ATOM 1462 O O . LYS A 1 184 ? 1.368 -21.909 9.317 1.00 84.38 184 LYS A O 1
ATOM 1467 N N . ASP A 1 185 ? -0.560 -20.761 9.367 1.00 81.38 185 ASP A N 1
ATOM 1468 C CA . ASP A 1 185 ? -0.966 -20.907 7.972 1.00 81.38 185 ASP A CA 1
ATOM 1469 C C . ASP A 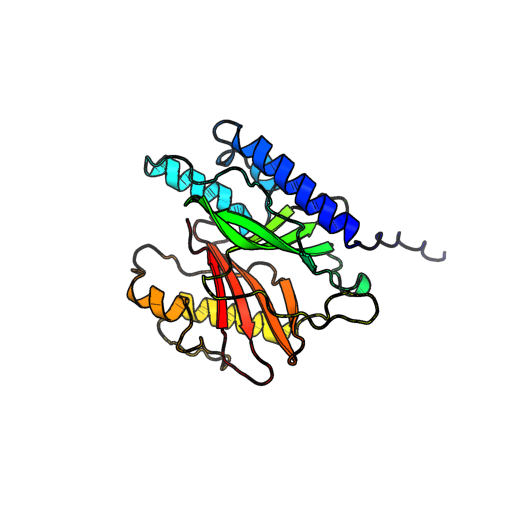1 185 ? -0.575 -19.712 7.080 1.00 81.38 185 ASP A C 1
ATOM 1471 O O . ASP A 1 185 ? -0.980 -19.678 5.913 1.00 81.38 185 ASP A O 1
ATOM 1475 N N . SER A 1 186 ? 0.218 -18.756 7.586 1.00 81.44 186 SER A N 1
ATOM 1476 C CA . SER A 1 186 ? 0.701 -17.610 6.802 1.00 81.44 186 SER A CA 1
ATOM 1477 C C . SER A 1 186 ? 1.552 -18.046 5.606 1.00 81.44 186 SER A C 1
ATOM 1479 O O . SER A 1 186 ? 2.332 -19.001 5.688 1.00 81.44 186 SER A O 1
ATOM 1481 N N . PHE A 1 187 ? 1.438 -17.302 4.504 1.00 79.19 187 PHE A N 1
ATOM 1482 C CA . PHE A 1 187 ? 2.177 -17.558 3.266 1.00 79.19 187 PHE A CA 1
ATOM 1483 C C . PHE A 1 187 ? 3.694 -17.485 3.484 1.00 79.19 187 PHE A C 1
ATOM 1485 O O . PHE A 1 187 ? 4.382 -18.442 3.122 1.00 79.19 187 PHE A O 1
ATOM 1492 N N . SER A 1 188 ? 4.200 -16.482 4.211 1.00 77.38 188 SER A N 1
ATOM 1493 C CA . SER A 1 188 ? 5.612 -16.409 4.608 1.00 77.38 188 SER A CA 1
ATOM 1494 C C . SER A 1 188 ? 6.147 -17.647 5.302 1.00 77.38 188 SER A C 1
ATOM 1496 O O . SER A 1 188 ? 7.238 -18.100 4.978 1.00 77.38 188 SER A O 1
ATOM 1498 N N . ARG A 1 189 ? 5.391 -18.276 6.210 1.00 76.69 189 ARG A N 1
ATOM 1499 C CA . ARG A 1 189 ? 5.865 -19.503 6.871 1.00 76.69 189 ARG A CA 1
ATOM 1500 C C . ARG A 1 189 ? 5.978 -20.686 5.914 1.00 76.69 189 ARG A C 1
ATOM 1502 O O . ARG A 1 189 ? 6.833 -21.537 6.135 1.00 76.69 189 ARG A O 1
ATOM 1509 N N . LYS A 1 190 ? 5.115 -20.765 4.898 1.00 77.31 190 LYS A N 1
ATOM 1510 C CA . LYS A 1 190 ? 5.137 -21.839 3.890 1.00 77.31 190 LYS A CA 1
ATOM 1511 C C . LYS A 1 190 ? 6.241 -21.632 2.864 1.00 77.31 190 LYS A C 1
ATOM 1513 O O . LYS A 1 190 ? 6.833 -22.604 2.412 1.00 77.31 190 LYS A O 1
ATOM 1518 N N . ALA A 1 191 ? 6.508 -20.381 2.510 1.00 73.06 191 ALA A N 1
ATOM 1519 C CA . ALA A 1 191 ? 7.511 -20.051 1.515 1.00 73.06 191 ALA A CA 1
ATOM 1520 C C . ALA A 1 191 ? 8.915 -19.852 2.120 1.00 73.06 191 ALA A C 1
ATOM 1522 O O . ALA A 1 191 ? 9.886 -20.124 1.430 1.00 73.06 191 ALA A O 1
ATOM 1523 N N . PHE A 1 192 ? 9.058 -19.534 3.413 1.00 70.00 192 PHE A N 1
ATOM 1524 C CA . PHE A 1 192 ? 10.358 -19.475 4.100 1.00 70.00 192 PHE A CA 1
ATOM 1525 C C . PHE A 1 192 ? 11.199 -20.764 3.957 1.00 70.00 192 PHE A C 1
ATOM 1527 O O . PHE A 1 192 ? 12.376 -20.646 3.635 1.00 70.00 192 PHE A O 1
ATOM 1534 N N . PRO A 1 193 ? 10.647 -21.991 4.100 1.00 65.06 193 PRO A N 1
ATOM 1535 C CA . PRO A 1 193 ? 11.377 -23.225 3.795 1.00 65.06 193 PRO A CA 1
ATOM 1536 C C . PRO A 1 193 ? 11.853 -23.343 2.342 1.00 65.06 193 PRO A C 1
ATOM 1538 O O . PRO A 1 193 ? 12.840 -24.019 2.081 1.00 65.06 193 PRO A O 1
ATOM 1541 N N . ALA A 1 194 ? 11.137 -22.728 1.398 1.00 60.44 194 ALA A N 1
ATOM 1542 C CA . ALA A 1 194 ? 11.442 -22.785 -0.031 1.00 60.44 194 ALA A CA 1
ATOM 1543 C C . ALA A 1 194 ? 12.374 -21.650 -0.490 1.00 60.44 194 ALA A C 1
ATOM 1545 O O . ALA A 1 194 ? 12.911 -21.695 -1.596 1.00 60.44 194 ALA A O 1
ATOM 1546 N N . VAL A 1 195 ? 12.564 -20.626 0.343 1.00 56.22 195 VAL A N 1
ATOM 1547 C CA . VAL A 1 195 ? 13.346 -19.437 0.025 1.00 56.22 195 VAL A CA 1
ATOM 1548 C C . VAL A 1 195 ? 14.749 -19.564 0.611 1.00 56.22 195 VAL A C 1
ATOM 1550 O O . VAL A 1 195 ? 14.979 -19.405 1.809 1.00 56.22 195 VAL A O 1
ATOM 1553 N N . TYR A 1 196 ? 15.718 -19.854 -0.261 1.00 50.19 196 TYR A N 1
ATOM 1554 C CA . TYR A 1 196 ? 17.135 -19.894 0.096 1.00 50.19 196 TYR A CA 1
ATOM 1555 C C . TYR A 1 196 ? 17.642 -18.488 0.425 1.00 50.19 196 TYR A C 1
ATOM 1557 O O . TYR A 1 196 ? 17.853 -17.675 -0.470 1.00 50.19 196 TYR A O 1
ATOM 1565 N N . LYS A 1 197 ? 17.929 -18.230 1.707 1.00 44.19 197 LYS A N 1
ATOM 1566 C CA . LYS A 1 197 ? 18.484 -16.963 2.231 1.00 44.19 197 LYS A CA 1
ATOM 1567 C C . LYS A 1 197 ? 19.753 -16.452 1.532 1.00 44.19 197 LYS A C 1
ATOM 1569 O O . LYS A 1 197 ? 20.096 -15.290 1.711 1.00 44.19 197 LYS A O 1
ATOM 1574 N N . GLY A 1 198 ? 20.436 -17.280 0.737 1.00 40.47 198 GLY A N 1
ATOM 1575 C CA . GLY A 1 198 ? 21.705 -16.956 0.074 1.00 40.47 198 GLY A CA 1
ATOM 1576 C C . GLY A 1 198 ? 21.672 -15.753 -0.879 1.00 40.47 198 GLY A C 1
ATOM 1577 O O . GLY A 1 198 ? 22.734 -15.232 -1.199 1.00 40.47 198 GLY A O 1
ATOM 1578 N N . LEU A 1 199 ? 20.487 -15.277 -1.288 1.00 43.62 199 LEU A N 1
ATOM 1579 C CA . LEU A 1 199 ? 20.326 -14.052 -2.087 1.00 43.62 199 LEU A CA 1
ATOM 1580 C C . LEU A 1 199 ? 19.573 -12.915 -1.362 1.00 43.62 199 LEU A C 1
ATOM 1582 O O . LEU A 1 199 ? 19.468 -11.811 -1.899 1.00 43.62 199 LEU A O 1
ATOM 1586 N N . TYR A 1 200 ? 19.049 -13.160 -0.156 1.00 54.53 200 TYR A N 1
ATOM 1587 C CA . TYR A 1 200 ? 18.189 -12.217 0.564 1.00 54.53 200 TYR A CA 1
ATOM 1588 C C . TYR A 1 200 ? 19.009 -11.468 1.613 1.00 54.53 200 TYR A C 1
ATOM 1590 O O . TYR A 1 200 ? 19.283 -11.959 2.708 1.00 54.53 200 TYR A O 1
ATOM 1598 N N . VAL A 1 201 ? 19.435 -10.260 1.249 1.00 59.84 201 VAL A N 1
ATOM 1599 C CA . VAL A 1 201 ? 20.077 -9.318 2.170 1.00 59.84 201 VAL A CA 1
ATOM 1600 C C . VAL A 1 201 ? 19.083 -8.953 3.275 1.00 59.84 201 VAL A C 1
ATOM 1602 O O . VAL A 1 201 ? 17.905 -8.731 3.003 1.00 59.84 201 VAL A O 1
ATOM 1605 N N . ARG A 1 202 ? 19.563 -8.866 4.521 1.00 75.19 202 ARG A N 1
ATOM 1606 C CA . ARG A 1 202 ? 18.771 -8.391 5.665 1.00 75.19 202 ARG A CA 1
ATOM 1607 C C . ARG A 1 202 ? 18.089 -7.054 5.342 1.00 75.19 202 ARG A C 1
ATOM 1609 O O . ARG A 1 202 ? 18.736 -6.124 4.859 1.00 75.19 202 ARG A O 1
ATOM 1616 N N . PHE A 1 203 ? 16.809 -6.933 5.675 1.00 83.12 203 PHE A N 1
ATOM 1617 C CA . PHE A 1 203 ? 16.089 -5.664 5.627 1.00 83.12 203 PHE A CA 1
ATOM 1618 C C . PHE A 1 203 ? 16.610 -4.739 6.729 1.00 83.12 203 PHE A C 1
ATOM 1620 O O . PHE A 1 203 ? 16.726 -5.150 7.885 1.00 83.12 203 PHE A O 1
ATOM 1627 N N . ALA A 1 204 ? 16.927 -3.494 6.388 1.00 84.19 204 ALA A N 1
ATOM 1628 C CA . ALA A 1 204 ? 17.471 -2.512 7.322 1.00 84.19 204 ALA A CA 1
ATOM 1629 C C . ALA A 1 204 ? 16.362 -1.722 8.027 1.00 84.19 204 ALA A C 1
ATOM 1631 O O . ALA A 1 204 ? 16.502 -1.372 9.197 1.00 84.19 204 ALA A O 1
ATOM 1632 N N . ARG A 1 205 ? 15.248 -1.476 7.330 1.00 87.12 205 ARG A N 1
ATOM 1633 C CA . ARG A 1 205 ? 14.130 -0.659 7.816 1.00 87.12 205 ARG A CA 1
ATOM 1634 C C . ARG A 1 205 ? 12.812 -1.061 7.158 1.00 87.12 205 ARG A C 1
ATOM 1636 O O . ARG A 1 205 ? 12.788 -1.918 6.276 1.00 87.12 205 ARG A O 1
ATOM 1643 N N . HIS A 1 206 ? 11.738 -0.387 7.543 1.00 91.06 206 HIS A N 1
ATOM 1644 C CA . HIS A 1 206 ? 10.483 -0.351 6.800 1.00 91.06 206 HIS A CA 1
ATOM 1645 C C . HIS A 1 206 ? 10.230 1.058 6.234 1.00 91.06 206 HIS A C 1
ATOM 1647 O O . HIS A 1 206 ? 10.826 2.032 6.699 1.00 91.06 206 HIS A O 1
ATOM 1653 N N . GLY A 1 207 ? 9.382 1.153 5.209 1.00 90.75 207 GLY A N 1
ATOM 1654 C CA . GLY A 1 207 ? 8.804 2.415 4.739 1.00 90.75 207 GLY A CA 1
ATOM 1655 C C . GLY A 1 207 ? 7.697 2.922 5.668 1.00 90.75 207 GLY A C 1
ATOM 1656 O O . GLY A 1 207 ? 7.521 2.410 6.779 1.00 90.75 207 GLY A O 1
ATOM 1657 N N . SER A 1 208 ? 6.929 3.902 5.202 1.00 94.00 208 SER A N 1
ATOM 1658 C CA . SER A 1 208 ? 5.716 4.341 5.887 1.00 94.00 208 SER A CA 1
ATOM 1659 C C . SER A 1 208 ? 4.733 3.177 6.020 1.00 94.00 208 SER A C 1
ATOM 1661 O O . SER A 1 208 ? 4.626 2.321 5.135 1.00 94.00 208 SER A O 1
ATOM 1663 N N . ILE A 1 209 ? 4.027 3.137 7.150 1.00 96.12 209 ILE A N 1
ATOM 1664 C CA . ILE A 1 209 ? 3.004 2.130 7.415 1.00 96.12 209 ILE A CA 1
ATOM 1665 C C . ILE A 1 209 ? 1.649 2.782 7.188 1.00 96.12 209 ILE A C 1
ATOM 1667 O O . ILE A 1 209 ? 1.286 3.738 7.865 1.00 96.12 209 ILE A O 1
ATOM 1671 N N . PHE A 1 210 ? 0.914 2.260 6.217 1.00 97.06 210 PHE A N 1
ATOM 1672 C CA . PHE A 1 210 ? -0.447 2.672 5.906 1.00 97.06 210 PHE A CA 1
ATOM 1673 C C . PHE A 1 210 ? -1.405 1.636 6.474 1.00 97.06 210 PHE A C 1
ATOM 1675 O O . PHE A 1 210 ? -1.093 0.446 6.483 1.00 97.06 210 PHE A O 1
ATOM 1682 N N . GLY A 1 211 ? -2.592 2.034 6.911 1.00 97.19 211 GLY A N 1
ATOM 1683 C CA . GLY A 1 211 ? -3.520 1.046 7.436 1.00 97.19 211 GLY A CA 1
ATOM 1684 C C . GLY A 1 211 ? -4.773 1.627 8.044 1.00 97.19 211 GLY A C 1
ATOM 1685 O O . GLY A 1 211 ? -5.042 2.819 7.948 1.00 97.19 211 GLY A O 1
ATOM 1686 N N . PHE A 1 212 ? -5.565 0.745 8.638 1.00 97.62 212 PHE A N 1
ATOM 1687 C CA . PHE A 1 212 ? -6.794 1.119 9.319 1.00 97.62 212 PHE A CA 1
ATOM 1688 C C . PHE A 1 212 ? -7.205 0.067 10.342 1.00 97.62 212 PHE A C 1
ATOM 1690 O O . PHE A 1 212 ? -6.823 -1.107 10.262 1.00 97.62 212 PHE A O 1
ATOM 1697 N N . ARG A 1 213 ? -8.059 0.477 11.279 1.00 97.50 213 ARG A N 1
ATOM 1698 C CA . ARG A 1 213 ? -8.783 -0.446 12.147 1.00 97.50 213 ARG A CA 1
ATOM 1699 C C . ARG A 1 213 ? -9.857 -1.179 11.353 1.00 97.50 213 ARG A C 1
ATOM 1701 O O . ARG A 1 213 ? -10.564 -0.604 10.532 1.00 97.50 213 ARG A O 1
ATOM 1708 N N . THR A 1 214 ? -9.982 -2.469 11.602 1.00 97.69 214 THR A N 1
ATOM 1709 C CA . THR A 1 214 ? -10.989 -3.340 10.987 1.00 97.69 214 THR A CA 1
ATOM 1710 C C . THR A 1 214 ? -12.256 -3.395 11.839 1.00 97.69 214 THR A C 1
ATOM 1712 O O . THR A 1 214 ? -12.222 -3.091 13.032 1.00 97.69 214 THR A O 1
ATOM 1715 N N . VAL A 1 215 ? -13.388 -3.784 11.245 1.00 96.69 215 VAL A N 1
ATOM 1716 C CA . VAL A 1 215 ? -14.691 -3.827 11.946 1.00 96.69 215 VAL A CA 1
ATOM 1717 C C . VAL A 1 215 ? -14.717 -4.759 13.160 1.00 96.69 215 VAL A C 1
ATOM 1719 O O . VAL A 1 215 ? -15.495 -4.535 14.080 1.00 96.69 215 VAL A O 1
ATOM 1722 N N . ASP A 1 216 ? -13.874 -5.795 13.181 1.00 95.06 216 ASP A N 1
ATOM 1723 C CA . ASP A 1 216 ? -13.749 -6.716 14.318 1.00 95.06 216 ASP A CA 1
ATOM 1724 C C . ASP A 1 216 ? -12.812 -6.180 15.422 1.00 95.06 216 ASP A C 1
ATOM 1726 O O . ASP A 1 216 ? -12.648 -6.800 16.475 1.00 95.06 216 ASP A O 1
ATOM 1730 N N . GLY A 1 217 ? -12.235 -4.993 15.205 1.00 94.31 217 GLY A N 1
ATOM 1731 C CA . GLY A 1 217 ? -11.316 -4.305 16.101 1.00 94.31 217 GLY A CA 1
ATOM 1732 C C . GLY A 1 217 ? -9.847 -4.701 15.945 1.00 94.31 217 GLY A C 1
ATOM 1733 O O . GLY A 1 217 ? -9.039 -4.284 16.773 1.00 94.31 217 GLY A O 1
ATOM 1734 N N . GLY A 1 218 ? -9.486 -5.498 14.934 1.00 96.31 218 GLY A N 1
ATOM 1735 C CA . GLY A 1 218 ? -8.095 -5.717 14.533 1.00 96.31 218 GLY A CA 1
ATOM 1736 C C . GLY A 1 218 ? -7.509 -4.558 13.721 1.00 96.31 218 GLY A C 1
ATOM 1737 O O . GLY A 1 218 ? -8.193 -3.570 13.449 1.00 96.31 218 GLY A O 1
ATOM 1738 N N . SER A 1 219 ? -6.269 -4.712 13.264 1.00 97.44 219 SER A N 1
ATOM 1739 C CA . SER A 1 219 ? -5.541 -3.724 12.459 1.00 97.44 219 SER A CA 1
ATOM 1740 C C . SER A 1 219 ? -5.106 -4.317 11.124 1.00 97.44 219 SER A C 1
ATOM 1742 O O . SER A 1 219 ? -4.468 -5.371 11.085 1.00 97.44 219 SER A O 1
ATOM 1744 N N . PHE A 1 220 ? -5.431 -3.625 10.035 1.00 97.88 220 PHE A N 1
ATOM 1745 C CA . PHE A 1 220 ? -4.857 -3.869 8.718 1.00 97.88 220 PHE A CA 1
ATOM 1746 C C . PHE A 1 220 ? -3.660 -2.943 8.511 1.00 97.88 220 PHE A C 1
ATOM 1748 O O . PHE A 1 220 ? -3.783 -1.743 8.746 1.00 97.88 220 PHE A O 1
ATOM 1755 N N . LEU A 1 221 ? -2.538 -3.495 8.052 1.00 97.69 221 LEU A N 1
ATOM 1756 C CA . LEU A 1 221 ? -1.282 -2.782 7.829 1.00 97.69 221 LEU A CA 1
ATOM 1757 C C . LEU A 1 221 ? -0.784 -3.046 6.406 1.00 97.69 221 LEU A C 1
ATOM 1759 O O . LEU A 1 221 ? -0.849 -4.173 5.921 1.00 97.69 221 LEU A O 1
ATOM 1763 N N . LEU A 1 222 ? -0.236 -2.027 5.763 1.00 97.50 222 LEU A N 1
ATOM 1764 C CA . LEU A 1 222 ? 0.354 -2.075 4.436 1.00 97.50 222 LEU A CA 1
ATOM 1765 C C . LEU A 1 222 ? 1.655 -1.274 4.452 1.00 97.50 222 LEU A C 1
ATOM 1767 O O . LEU A 1 222 ? 1.639 -0.067 4.678 1.00 97.50 222 LEU A O 1
ATOM 1771 N N . PHE A 1 223 ? 2.779 -1.938 4.219 1.00 95.88 223 PHE A N 1
ATOM 1772 C CA . PHE A 1 223 ? 4.098 -1.305 4.218 1.00 95.88 223 PHE A CA 1
ATOM 1773 C C . PHE A 1 223 ? 5.094 -2.129 3.409 1.00 95.88 223 PHE A C 1
ATOM 1775 O O . PHE A 1 223 ? 4.795 -3.232 2.953 1.00 95.88 223 PHE A O 1
ATOM 1782 N N . ALA A 1 224 ? 6.291 -1.583 3.237 1.00 92.06 224 ALA A N 1
ATOM 1783 C CA . ALA A 1 224 ? 7.403 -2.280 2.616 1.00 92.06 224 ALA A CA 1
ATOM 1784 C C . ALA A 1 224 ? 8.562 -2.432 3.604 1.00 92.06 224 ALA A C 1
ATOM 1786 O O . ALA A 1 224 ? 8.904 -1.475 4.298 1.00 92.06 224 ALA A O 1
ATOM 1787 N N . LEU A 1 225 ? 9.198 -3.602 3.642 1.00 89.69 225 LEU A N 1
ATOM 1788 C CA . LEU A 1 225 ? 10.537 -3.752 4.208 1.00 89.69 225 LEU A CA 1
ATOM 1789 C C . LEU A 1 225 ? 11.570 -3.386 3.149 1.00 89.69 225 LEU A C 1
ATOM 1791 O O . LEU A 1 225 ? 11.458 -3.813 2.002 1.00 89.69 225 LEU A O 1
ATOM 1795 N N . LEU A 1 226 ? 12.572 -2.605 3.538 1.00 86.06 226 LEU A N 1
ATOM 1796 C CA . LEU A 1 226 ? 13.597 -2.063 2.653 1.00 86.06 226 LEU A CA 1
ATOM 1797 C C . LEU A 1 226 ? 14.975 -2.506 3.148 1.00 86.06 226 LEU A C 1
ATOM 1799 O O . LEU A 1 226 ? 15.255 -2.479 4.353 1.00 86.06 226 LEU A O 1
ATOM 1803 N N . ASN A 1 227 ? 15.856 -2.898 2.232 1.00 78.88 227 ASN A N 1
ATOM 1804 C CA . ASN A 1 227 ? 17.277 -3.045 2.539 1.00 78.88 227 ASN A CA 1
ATOM 1805 C C . ASN A 1 227 ? 17.962 -1.656 2.633 1.00 78.88 227 ASN A C 1
ATOM 1807 O O . ASN A 1 227 ? 17.306 -0.648 2.895 1.00 78.88 227 ASN A O 1
ATOM 1811 N N . ASN A 1 228 ? 19.292 -1.622 2.503 1.00 71.44 228 ASN A N 1
ATOM 1812 C CA . ASN A 1 228 ? 20.131 -0.425 2.635 1.00 71.44 228 ASN A CA 1
ATOM 1813 C C . ASN A 1 228 ? 19.542 0.814 1.920 1.00 71.44 228 ASN A C 1
ATOM 1815 O O . ASN A 1 228 ? 19.126 0.741 0.766 1.00 71.44 228 ASN A O 1
ATOM 1819 N N . ASP A 1 229 ? 19.546 1.956 2.610 1.00 59.94 229 ASP A N 1
ATOM 1820 C CA . ASP A 1 229 ? 19.004 3.236 2.151 1.00 59.94 229 ASP A CA 1
ATOM 1821 C C . ASP A 1 229 ? 19.787 3.874 0.994 1.00 59.94 229 ASP A C 1
ATOM 1823 O O . ASP A 1 229 ? 19.218 4.666 0.244 1.00 59.94 229 ASP A O 1
ATOM 1827 N N . LYS A 1 230 ? 21.058 3.499 0.809 1.00 58.38 230 LYS A N 1
ATOM 1828 C CA . LYS A 1 230 ? 21.919 3.955 -0.296 1.00 58.38 230 LYS A CA 1
ATOM 1829 C C . LYS A 1 230 ? 21.818 3.088 -1.554 1.00 58.38 230 LYS A C 1
ATOM 1831 O O . LYS A 1 230 ? 22.217 3.531 -2.628 1.00 58.38 230 LYS A O 1
ATOM 1836 N N . SER A 1 231 ? 21.316 1.859 -1.433 1.00 60.44 231 SER A N 1
ATOM 1837 C CA . SER A 1 231 ? 21.184 0.900 -2.538 1.00 60.44 231 SER A CA 1
ATOM 1838 C C . SER A 1 231 ? 20.015 -0.050 -2.284 1.00 60.44 231 SER A C 1
ATOM 1840 O O . SER A 1 231 ? 20.181 -1.215 -1.896 1.00 60.44 231 SER A O 1
ATOM 1842 N N . VAL A 1 232 ? 18.799 0.473 -2.477 1.00 62.09 232 VAL A N 1
ATOM 1843 C CA . VAL A 1 232 ? 17.588 -0.339 -2.363 1.00 62.09 232 VAL A CA 1
ATOM 1844 C C . VAL A 1 232 ? 17.616 -1.386 -3.474 1.00 62.09 232 VAL A C 1
ATOM 1846 O O . VAL A 1 232 ? 17.367 -1.064 -4.622 1.00 62.09 232 VAL A O 1
ATOM 1849 N N . ASN A 1 233 ? 17.948 -2.628 -3.136 1.00 66.56 233 ASN A N 1
ATOM 1850 C CA . ASN A 1 233 ? 18.086 -3.756 -4.063 1.00 66.56 233 ASN A CA 1
ATOM 1851 C C . ASN A 1 233 ? 17.121 -4.891 -3.718 1.00 66.56 233 ASN A C 1
ATOM 1853 O O . ASN A 1 233 ? 16.892 -5.776 -4.537 1.00 66.56 233 ASN A O 1
ATOM 1857 N N . GLN A 1 234 ? 16.551 -4.869 -2.511 1.00 72.00 234 GLN A N 1
ATOM 1858 C CA . GLN A 1 234 ? 15.586 -5.844 -2.021 1.00 72.00 234 GLN A CA 1
ATOM 1859 C C . GLN A 1 234 ? 14.490 -5.108 -1.257 1.00 72.00 234 GLN A C 1
ATOM 1861 O O . GLN A 1 234 ? 14.754 -4.289 -0.376 1.00 72.00 234 GLN A O 1
ATOM 1866 N N . VAL A 1 235 ? 13.256 -5.419 -1.607 1.00 79.25 235 VAL A N 1
ATOM 1867 C CA . VAL A 1 235 ? 12.035 -4.866 -1.034 1.00 79.25 235 VAL A CA 1
ATOM 1868 C C . VAL A 1 235 ? 11.037 -5.993 -0.886 1.00 79.25 235 VAL A C 1
ATOM 1870 O O . VAL A 1 235 ? 10.941 -6.888 -1.720 1.00 79.25 235 VAL A O 1
ATOM 1873 N N . LEU A 1 236 ? 10.294 -5.933 0.203 1.00 85.50 236 LEU A N 1
ATOM 1874 C CA . LEU A 1 236 ? 9.189 -6.828 0.444 1.00 85.50 236 LEU A CA 1
ATOM 1875 C C . LEU A 1 236 ? 7.968 -5.993 0.802 1.00 85.50 236 LEU A C 1
ATOM 1877 O O . LEU A 1 236 ? 7.912 -5.419 1.887 1.00 85.50 236 LEU A O 1
ATOM 1881 N N . SER A 1 237 ? 7.022 -5.899 -0.132 1.00 89.56 237 SER A N 1
ATOM 1882 C CA . SER A 1 237 ? 5.758 -5.183 0.073 1.00 89.56 237 SER A CA 1
ATOM 1883 C C . SER A 1 237 ? 4.715 -6.119 0.660 1.00 89.56 237 SER A C 1
ATOM 1885 O O . SER A 1 237 ? 4.496 -7.206 0.123 1.00 89.56 237 SER A O 1
ATOM 1887 N N . GLU A 1 238 ? 4.056 -5.698 1.734 1.00 91.88 238 GLU A N 1
ATOM 1888 C CA . GLU A 1 238 ? 3.274 -6.583 2.595 1.00 91.88 238 GLU A CA 1
ATOM 1889 C C . GLU A 1 238 ? 1.961 -5.956 3.027 1.00 91.88 238 GLU A C 1
ATOM 1891 O O . GLU A 1 238 ? 1.921 -4.808 3.461 1.00 91.88 238 GLU A O 1
ATOM 1896 N N . ALA A 1 239 ? 0.900 -6.752 2.947 1.00 95.88 239 ALA A N 1
ATOM 1897 C CA . ALA A 1 239 ? -0.419 -6.473 3.488 1.00 95.88 239 ALA A CA 1
ATOM 1898 C C . ALA A 1 239 ? -0.678 -7.456 4.633 1.00 95.88 239 ALA A C 1
ATOM 1900 O O . ALA A 1 239 ? -0.836 -8.659 4.402 1.00 95.88 239 ALA A O 1
ATOM 1901 N N . LEU A 1 240 ? -0.739 -6.951 5.861 1.00 96.38 240 LEU A N 1
ATOM 1902 C CA . LEU A 1 240 ? -0.857 -7.738 7.083 1.00 96.38 240 LEU A CA 1
ATOM 1903 C C . LEU A 1 240 ? -2.170 -7.441 7.814 1.00 96.38 240 LEU A C 1
ATOM 1905 O O . LEU A 1 240 ? -2.709 -6.338 7.750 1.00 96.38 240 LEU A O 1
ATOM 1909 N N . LEU A 1 241 ? -2.665 -8.432 8.548 1.00 96.44 241 LEU A N 1
ATOM 1910 C CA . LEU A 1 241 ? -3.788 -8.317 9.470 1.00 96.44 241 LEU A CA 1
ATOM 1911 C C . LEU A 1 241 ? -3.376 -8.818 10.849 1.00 96.44 241 LEU A C 1
ATOM 1913 O O . LEU A 1 241 ? -2.872 -9.932 10.993 1.00 96.44 241 LEU A O 1
ATOM 1917 N N . VAL A 1 242 ? -3.665 -8.019 11.866 1.00 96.25 242 VAL A N 1
ATOM 1918 C CA . VAL A 1 242 ? -3.554 -8.403 13.272 1.00 96.25 242 VAL A CA 1
ATOM 1919 C C . VAL A 1 242 ? -4.955 -8.380 13.880 1.00 96.25 242 VAL A C 1
ATOM 1921 O O . VAL A 1 242 ? -5.504 -7.296 14.071 1.00 96.25 242 VAL A O 1
ATOM 1924 N N . PRO A 1 243 ? -5.571 -9.541 14.168 1.00 95.00 243 PRO A N 1
ATOM 1925 C CA . PRO A 1 243 ? -6.894 -9.588 14.786 1.00 95.00 243 PRO A CA 1
ATOM 1926 C C . PRO A 1 243 ? -6.915 -8.941 16.176 1.00 95.00 243 PRO A C 1
ATOM 1928 O O . PRO A 1 243 ? -5.908 -8.952 16.890 1.00 95.00 243 PRO A O 1
ATOM 1931 N N . LYS A 1 244 ? -8.081 -8.439 16.596 1.00 93.94 244 LYS A N 1
ATOM 1932 C CA . LYS A 1 244 ? -8.270 -7.826 17.919 1.00 93.94 244 LYS A CA 1
ATOM 1933 C C . LYS A 1 244 ? -7.765 -8.734 19.045 1.00 93.94 244 LYS A C 1
ATOM 1935 O O . LYS A 1 244 ? -8.120 -9.909 19.109 1.00 93.94 244 LYS A O 1
ATOM 1940 N N . GLY A 1 245 ? -6.959 -8.176 19.950 1.00 90.12 245 GLY A N 1
ATOM 1941 C CA . GLY A 1 245 ? -6.443 -8.891 21.125 1.00 90.12 245 GLY A CA 1
ATOM 1942 C C . GLY A 1 245 ? -5.474 -10.036 20.802 1.00 90.12 245 GLY A C 1
ATOM 1943 O O . GLY A 1 245 ? -5.114 -10.801 21.693 1.00 90.12 245 GLY A O 1
ATOM 1944 N N . SER A 1 246 ? -5.047 -10.172 19.544 1.00 90.69 246 SER A N 1
ATOM 1945 C CA . SER A 1 246 ? -4.127 -11.212 19.104 1.00 90.69 246 SER A CA 1
ATOM 1946 C C . SER A 1 246 ? -2.727 -10.653 18.907 1.00 90.69 246 SER A C 1
ATOM 1948 O O . SER A 1 246 ? -2.540 -9.534 18.444 1.00 90.69 246 SER A O 1
ATOM 1950 N N . ARG A 1 247 ? -1.722 -11.487 19.175 1.00 90.50 247 ARG A N 1
ATOM 1951 C CA . ARG A 1 247 ? -0.334 -11.245 18.754 1.00 90.50 247 ARG A CA 1
ATOM 1952 C C . ARG A 1 247 ? 0.026 -11.998 17.473 1.00 90.50 247 ARG A C 1
ATOM 1954 O O . ARG A 1 247 ? 1.193 -12.200 17.153 1.00 90.50 247 ARG A O 1
ATOM 1961 N N . THR A 1 248 ? -0.984 -12.474 16.751 1.00 91.94 248 THR A N 1
ATOM 1962 C CA . THR A 1 248 ? -0.801 -13.248 15.526 1.00 91.94 248 THR A CA 1
ATOM 1963 C C . THR A 1 248 ? -0.915 -12.343 14.308 1.00 91.94 248 THR A C 1
ATOM 1965 O O . THR A 1 248 ? -1.971 -11.770 14.059 1.00 91.94 248 THR A O 1
ATOM 1968 N N . ILE A 1 249 ? 0.157 -12.277 13.529 1.00 92.88 249 ILE A N 1
ATOM 1969 C CA . ILE A 1 249 ? 0.241 -11.570 12.255 1.00 92.88 249 ILE A CA 1
ATOM 1970 C C . ILE A 1 249 ? -0.194 -12.521 11.137 1.00 92.88 249 ILE A C 1
ATOM 1972 O O . ILE A 1 249 ? 0.429 -13.564 10.906 1.00 92.88 249 ILE A O 1
ATOM 1976 N N . GLN A 1 250 ? -1.259 -12.159 10.432 1.00 93.31 250 GLN A N 1
ATOM 1977 C CA . GLN A 1 250 ? -1.737 -12.852 9.242 1.00 93.31 250 GLN A CA 1
ATOM 1978 C C . GLN A 1 250 ? -1.297 -12.096 7.995 1.00 93.31 250 GLN A C 1
ATOM 1980 O O . GLN A 1 250 ? -1.507 -10.894 7.880 1.00 93.31 250 GLN A O 1
ATOM 1985 N N . GLU A 1 251 ? -0.725 -12.810 7.037 1.00 92.38 251 GLU A N 1
ATOM 1986 C CA . GLU A 1 251 ? -0.339 -12.233 5.753 1.00 92.38 251 GLU A CA 1
ATOM 1987 C C . GLU A 1 251 ? -1.494 -12.350 4.759 1.00 92.38 251 GLU A C 1
ATOM 1989 O O . GLU A 1 251 ? -1.985 -13.450 4.467 1.00 92.38 251 GLU A O 1
ATOM 1994 N N . LEU A 1 252 ? -1.938 -11.208 4.245 1.00 94.44 252 LEU A N 1
ATOM 1995 C CA . LEU A 1 252 ? -3.033 -11.113 3.286 1.00 94.44 252 LEU A CA 1
ATOM 1996 C C . LEU A 1 252 ? -2.547 -10.964 1.855 1.00 94.44 252 LEU A C 1
ATOM 1998 O O . LEU A 1 252 ? -3.265 -11.366 0.945 1.00 94.44 252 LEU A O 1
ATOM 2002 N N . GLY A 1 253 ? -1.357 -10.415 1.646 1.00 91.06 253 GLY A N 1
ATOM 2003 C CA . GLY A 1 253 ? -0.760 -10.241 0.333 1.00 91.06 253 GLY A CA 1
ATOM 2004 C C . GLY A 1 253 ? 0.694 -9.845 0.459 1.00 91.06 253 GLY A C 1
ATOM 2005 O O . GLY A 1 253 ? 1.029 -9.041 1.320 1.00 91.06 253 GLY A O 1
ATOM 2006 N N . ALA A 1 254 ? 1.530 -10.375 -0.423 1.00 86.12 254 ALA A N 1
ATOM 2007 C CA . ALA A 1 254 ? 2.943 -10.051 -0.454 1.00 86.12 254 ALA A CA 1
ATOM 2008 C C . ALA A 1 254 ? 3.459 -9.972 -1.892 1.00 86.12 254 ALA A C 1
ATOM 2010 O O . ALA A 1 254 ? 3.019 -10.733 -2.763 1.00 86.12 254 ALA A O 1
ATOM 2011 N N . ASN A 1 255 ? 4.425 -9.084 -2.120 1.00 78.38 255 ASN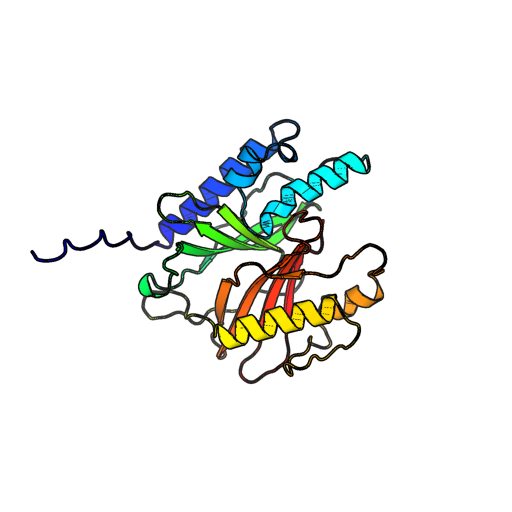 A N 1
ATOM 2012 C CA . ASN A 1 255 ? 5.248 -9.071 -3.322 1.00 78.38 255 ASN A CA 1
ATOM 2013 C C . ASN A 1 255 ? 6.720 -9.181 -2.908 1.00 78.38 255 ASN A C 1
ATOM 2015 O O . ASN A 1 255 ? 7.309 -8.210 -2.438 1.00 78.38 255 ASN A O 1
ATOM 2019 N N . TRP A 1 256 ? 7.271 -10.393 -3.040 1.00 63.38 256 TRP A N 1
ATOM 2020 C CA . TRP A 1 256 ? 8.646 -10.768 -2.653 1.00 63.38 256 TRP A CA 1
ATOM 2021 C C . TRP A 1 256 ? 9.669 -10.470 -3.754 1.00 63.38 256 TRP A C 1
ATOM 2023 O O . TRP A 1 256 ? 10.854 -10.737 -3.580 1.00 63.38 256 TRP A O 1
ATOM 2033 N N . PHE A 1 257 ? 9.155 -9.926 -4.857 1.00 53.22 257 PHE A N 1
ATOM 2034 C CA . PHE A 1 257 ? 9.662 -9.798 -6.213 1.00 53.22 257 PHE A CA 1
ATOM 2035 C C . PHE A 1 257 ? 9.164 -10.795 -7.258 1.00 53.22 257 PHE A C 1
ATOM 2037 O O . PHE A 1 257 ? 9.215 -12.007 -7.064 1.00 53.22 257 PHE A O 1
ATOM 2044 N N . SER A 1 258 ? 8.620 -10.211 -8.341 1.00 34.81 258 SER A N 1
ATOM 2045 C CA . SER A 1 258 ? 7.957 -10.841 -9.492 1.00 34.81 258 SER A CA 1
ATOM 2046 C C . SER A 1 258 ? 8.914 -11.575 -10.414 1.00 34.81 258 SER A C 1
ATOM 2048 O O . SER A 1 258 ? 9.953 -10.957 -10.736 1.00 34.81 258 SER A O 1
#

Secondary structure (DSSP, 8-state):
-PPPPPPPPPPP-HHHHHHHHHHHHHHHHHHHTSTTGGG-HHHHHHHB-GGGGHHHHHHHHHHHTTPPP-------EEEEEEE-B-GGGS-TT-EEEEEEEEEE-TTS-EEEEEEEEEE-TTS--EEEEEEEBPTT--PPPB-B-TTSPBPPP-HHHHHHHHHHHHHHHH-S-SB-TTS-EE-TT-HHHHHGGGS-GGG-PPP-EE-PPEEEEBTTS-EEEEEEEE--TT----EEEEEEEE-TT--EEEEEEEES--

InterPro domains:
  IPR058407 Domain of unknown function DUF8094 [PF26366] (10-226)